Protein AF-A0A8H4AAD8-F1 (afdb_monomer)

pLDDT: mean 70.35, std 20.75, range [42.41, 97.94]

Mean predicted aligned error: 19.7 Å

Sequence (185 aa):
MIIFFISVTFVTSGARIQISWDVKDQAPSLFGSLRIQNKNAGGSITINDKLDLTLRKLQWKVSVSPGTYMFAINDGTGEKFSDEFQVVQGIPVGCDNVGGANVGKGRSVNQVNNDKGMINENSKSVGQKSSHTSSQDIPKSQVPMSLASMNSATPTHKFDAVMMNSKAGLLLSLGAIVTFLMQFF

Nearest PDB structures (foldseek):
  6sws-assembly2_C-3  TM=6.901E-01  e=5.346E-03  Homo sapiens
  2ee2-assembly1_A  TM=6.069E-01  e=6.338E-03  Homo sapiens
  2ha1-assembly1_A  TM=4.324E-01  e=9.976E-03  Homo sapiens
  7y8s-assembly1_B  TM=5.511E-01  e=3.282E-02  Chelicerata
  5e53-assembly1_A  TM=5.066E-01  e=6.482E-02  Gallus gallus

Structure (mmCIF, N/CA/C/O backbone):
data_AF-A0A8H4AAD8-F1
#
_entry.id   AF-A0A8H4AAD8-F1
#
loop_
_atom_site.group_PDB
_atom_site.id
_atom_site.type_symbol
_atom_site.label_atom_id
_atom_site.label_alt_id
_atom_site.label_comp_id
_atom_site.label_asym_id
_atom_site.label_entity_id
_atom_site.label_seq_id
_atom_site.pdbx_PDB_ins_code
_atom_site.Cartn_x
_atom_site.Cartn_y
_atom_site.Cartn_z
_atom_site.occupancy
_atom_site.B_iso_or_equiv
_atom_site.auth_seq_id
_atom_site.auth_comp_id
_atom_site.auth_asym_id
_atom_site.auth_atom_id
_atom_site.pdbx_PDB_model_num
ATOM 1 N N . MET A 1 1 ? 1.054 2.556 -16.982 1.00 74.56 1 MET A N 1
ATOM 2 C CA . MET A 1 1 ? 0.555 3.263 -15.774 1.00 74.56 1 MET A CA 1
ATOM 3 C C . MET A 1 1 ? 0.020 2.274 -14.733 1.00 74.56 1 MET A C 1
ATOM 5 O O . MET A 1 1 ? -0.846 1.475 -15.070 1.00 74.56 1 MET A O 1
ATOM 9 N N . ILE A 1 2 ? 0.492 2.321 -13.480 1.00 75.00 2 ILE A N 1
ATOM 10 C CA . ILE A 1 2 ? -0.060 1.496 -12.382 1.00 75.00 2 ILE A CA 1
ATOM 11 C C . ILE A 1 2 ? -1.292 2.180 -11.782 1.00 75.00 2 ILE A C 1
ATOM 13 O O . ILE A 1 2 ? -1.245 3.372 -11.485 1.00 75.00 2 ILE A O 1
ATOM 17 N N . ILE A 1 3 ? -2.374 1.422 -11.601 1.00 77.62 3 ILE A N 1
ATOM 18 C CA . ILE A 1 3 ? -3.616 1.860 -10.956 1.00 77.62 3 ILE A CA 1
ATOM 19 C C . ILE A 1 3 ? -3.848 0.997 -9.717 1.00 77.62 3 ILE A C 1
ATOM 21 O O . ILE A 1 3 ? -3.792 -0.230 -9.788 1.00 77.62 3 ILE A O 1
ATOM 25 N N . PHE A 1 4 ? -4.131 1.629 -8.581 1.00 75.50 4 PHE A N 1
ATOM 26 C CA . PHE A 1 4 ? -4.474 0.923 -7.349 1.00 75.50 4 PHE A CA 1
ATOM 27 C C . PHE A 1 4 ? -5.953 0.582 -7.294 1.00 75.50 4 PHE A C 1
ATOM 29 O O . PHE A 1 4 ? -6.797 1.382 -7.688 1.00 75.50 4 PHE A O 1
ATOM 36 N N . PHE A 1 5 ? -6.257 -0.572 -6.706 1.00 73.25 5 PHE A N 1
ATOM 37 C CA . PHE A 1 5 ? -7.612 -0.931 -6.320 1.00 73.25 5 PHE A CA 1
ATOM 38 C C . PHE A 1 5 ? -7.609 -1.270 -4.839 1.00 73.25 5 PHE A C 1
ATOM 40 O O . PHE A 1 5 ? -7.163 -2.340 -4.420 1.00 73.25 5 PHE A O 1
ATOM 47 N N . ILE A 1 6 ? -8.097 -0.326 -4.042 1.00 68.75 6 ILE A N 1
ATOM 48 C CA . ILE A 1 6 ? -8.328 -0.524 -2.618 1.00 68.75 6 ILE A CA 1
ATOM 49 C C . ILE A 1 6 ? -9.797 -0.238 -2.387 1.00 68.75 6 ILE A C 1
ATOM 51 O O . ILE A 1 6 ? -10.223 0.907 -2.316 1.00 68.75 6 ILE A O 1
ATOM 55 N N . SER A 1 7 ? -10.585 -1.300 -2.276 1.00 67.44 7 SER A N 1
ATOM 56 C CA . SER A 1 7 ? -12.031 -1.189 -2.076 1.00 67.44 7 SER A CA 1
ATOM 57 C C . SER A 1 7 ? -12.414 -0.836 -0.632 1.00 67.44 7 SER A C 1
ATOM 59 O O . SER A 1 7 ? -13.587 -0.910 -0.279 1.00 67.44 7 SER A O 1
ATOM 61 N N . VAL A 1 8 ? -11.440 -0.519 0.230 1.00 74.31 8 VAL A N 1
ATOM 62 C CA . VAL A 1 8 ? -11.640 -0.325 1.670 1.00 74.31 8 VAL A CA 1
ATOM 63 C C . VAL A 1 8 ? -11.206 1.067 2.112 1.00 74.31 8 VAL A C 1
ATOM 65 O O . VAL A 1 8 ? -10.036 1.426 2.051 1.00 74.31 8 VAL A O 1
ATOM 68 N N . THR A 1 9 ? -12.164 1.844 2.614 1.00 86.94 9 THR A N 1
ATOM 69 C CA . THR A 1 9 ? -11.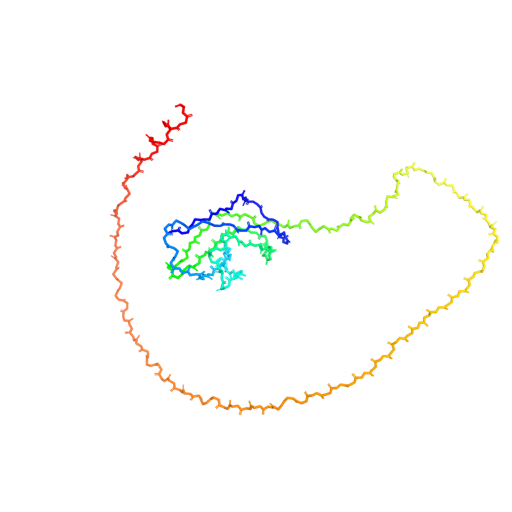919 3.180 3.183 1.00 86.94 9 THR A CA 1
ATOM 70 C C . THR A 1 9 ? -11.387 3.107 4.617 1.00 86.94 9 THR A C 1
ATOM 72 O O . THR A 1 9 ? -10.699 4.019 5.072 1.00 86.94 9 THR A O 1
ATOM 75 N N . PHE A 1 10 ? -11.677 2.013 5.330 1.00 91.00 10 PHE A N 1
ATOM 76 C CA . PHE A 1 10 ? -11.265 1.791 6.714 1.00 91.00 10 PHE A CA 1
ATOM 77 C C . PHE A 1 10 ? -10.571 0.443 6.855 1.00 91.00 10 PHE A C 1
ATOM 79 O O . PHE A 1 10 ? -11.071 -0.586 6.400 1.00 91.00 10 PHE A O 1
ATOM 86 N N . VAL A 1 11 ? -9.424 0.456 7.520 1.00 93.19 11 VAL A N 1
ATOM 87 C CA . VAL A 1 11 ? -8.585 -0.710 7.758 1.00 93.19 11 VAL A CA 1
ATOM 88 C C . VAL A 1 11 ? -8.236 -0.766 9.235 1.00 93.19 11 VAL A C 1
ATOM 90 O O . VAL A 1 11 ? -7.809 0.214 9.834 1.00 93.19 11 VAL A O 1
ATOM 93 N N . THR A 1 12 ? -8.391 -1.925 9.852 1.00 95.31 12 THR A N 1
ATOM 94 C CA . THR A 1 12 ? -8.075 -2.099 11.267 1.00 95.31 12 THR A CA 1
ATOM 95 C C . THR A 1 12 ? -6.594 -2.431 11.466 1.00 95.31 12 THR A C 1
ATOM 97 O O . THR A 1 12 ? -6.057 -3.309 10.789 1.00 95.31 12 THR A O 1
ATOM 100 N N . SER A 1 13 ? -5.917 -1.771 12.411 1.00 94.81 13 SER A N 1
ATOM 101 C CA . SER A 1 13 ? -4.538 -2.128 12.774 1.00 94.81 13 SER A CA 1
ATOM 102 C C . SER A 1 13 ? -4.468 -3.581 13.264 1.00 94.81 13 SER A C 1
ATOM 104 O O . SER A 1 13 ? -5.321 -4.037 14.025 1.00 94.81 13 SER A O 1
ATOM 106 N N . GLY A 1 14 ? -3.476 -4.333 12.786 1.00 92.56 14 GLY A N 1
ATOM 107 C CA . GLY A 1 14 ? -3.324 -5.768 13.026 1.00 92.56 14 GLY A CA 1
ATOM 108 C C . GLY A 1 14 ? -4.098 -6.683 12.068 1.00 92.56 14 GLY A C 1
ATOM 109 O O . GLY A 1 14 ? -3.786 -7.878 12.024 1.00 92.56 14 GLY A O 1
ATOM 110 N N . ALA A 1 15 ? -5.047 -6.161 11.279 1.00 92.81 15 ALA A N 1
ATOM 111 C CA . ALA A 1 15 ? -5.786 -6.952 10.296 1.00 92.81 15 ALA A CA 1
ATOM 112 C C . ALA A 1 15 ? -4.885 -7.425 9.144 1.00 92.81 15 ALA A C 1
ATOM 114 O O . ALA A 1 15 ? -3.873 -6.798 8.820 1.00 92.81 15 ALA A O 1
ATOM 115 N N . ARG A 1 16 ? -5.264 -8.535 8.502 1.00 94.44 16 ARG A N 1
ATOM 116 C CA . ARG A 1 16 ? -4.686 -8.952 7.219 1.00 94.44 16 ARG A CA 1
ATOM 117 C C . ARG A 1 16 ? -5.546 -8.395 6.096 1.00 94.44 16 ARG A C 1
ATOM 119 O O . ARG A 1 16 ? -6.740 -8.679 6.055 1.00 94.44 16 ARG A O 1
ATOM 126 N N . ILE A 1 17 ? -4.938 -7.621 5.207 1.00 93.69 17 ILE A N 1
ATOM 127 C CA . ILE A 1 17 ? -5.604 -7.065 4.032 1.00 93.69 17 ILE A CA 1
ATOM 128 C C . ILE A 1 17 ? -4.935 -7.555 2.753 1.00 93.69 17 ILE A C 1
ATOM 130 O O . ILE A 1 17 ? -3.733 -7.833 2.729 1.00 93.69 17 ILE A O 1
ATOM 134 N N . GLN A 1 18 ? -5.718 -7.606 1.679 1.00 94.69 18 GLN A N 1
ATOM 135 C CA . GLN A 1 18 ? -5.197 -7.785 0.333 1.00 94.69 18 GLN A CA 1
ATOM 136 C C . GLN A 1 18 ? -5.060 -6.423 -0.341 1.00 94.69 18 GLN A C 1
ATOM 138 O O . GLN A 1 18 ? -6.049 -5.724 -0.546 1.00 94.69 18 GLN A O 1
ATOM 143 N N . ILE A 1 19 ? -3.841 -6.078 -0.728 1.00 94.50 19 ILE A N 1
ATOM 144 C CA . ILE A 1 19 ? -3.545 -4.917 -1.564 1.00 94.50 19 ILE A CA 1
ATOM 145 C C . ILE A 1 19 ? -3.533 -5.417 -3.003 1.00 94.50 19 ILE A C 1
ATOM 147 O O . ILE A 1 19 ? -2.851 -6.402 -3.278 1.00 94.50 19 ILE A O 1
ATOM 151 N N . SER A 1 20 ? -4.288 -4.784 -3.900 1.00 94.19 20 SER A N 1
ATOM 152 C CA . SER A 1 20 ? -4.355 -5.175 -5.314 1.00 94.19 20 SER A CA 1
ATOM 153 C C . SER A 1 20 ? -4.074 -3.976 -6.217 1.00 94.19 20 SER A C 1
ATOM 155 O O . SER A 1 20 ? -4.387 -2.834 -5.874 1.00 94.19 20 SER A O 1
ATOM 157 N N . TRP A 1 21 ? -3.470 -4.233 -7.371 1.00 93.12 21 TRP A N 1
ATOM 158 C CA . TRP A 1 21 ? -3.159 -3.214 -8.371 1.00 93.12 21 TRP A CA 1
ATOM 159 C C . TRP A 1 21 ? -3.321 -3.776 -9.779 1.00 93.12 21 TRP A C 1
ATOM 161 O O . TRP A 1 21 ? -3.270 -4.986 -10.004 1.00 93.12 21 TRP A O 1
ATOM 171 N N . ASP A 1 22 ? -3.492 -2.874 -10.732 1.00 90.38 22 ASP A N 1
ATOM 172 C CA . ASP A 1 22 ? -3.456 -3.169 -12.155 1.00 90.38 22 ASP A CA 1
ATOM 173 C C . ASP A 1 22 ? -2.335 -2.371 -12.815 1.00 90.38 22 ASP A C 1
ATOM 175 O O . ASP A 1 22 ? -1.922 -1.309 -12.343 1.00 90.38 22 ASP A O 1
ATOM 179 N N . VAL A 1 23 ? -1.846 -2.89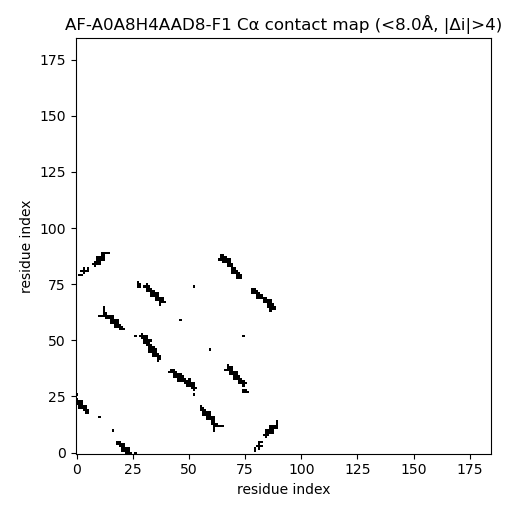6 -13.928 1.00 84.69 23 VAL A N 1
ATOM 180 C CA . VAL A 1 23 ? -0.842 -2.262 -14.767 1.00 84.69 23 VAL A CA 1
ATOM 181 C C . VAL A 1 23 ? -1.488 -2.071 -16.129 1.00 84.69 23 VAL A C 1
ATOM 183 O O . VAL A 1 23 ? -1.682 -3.037 -16.868 1.00 84.69 23 VAL A O 1
ATOM 186 N N . LYS A 1 24 ? -1.852 -0.825 -16.445 1.00 80.00 24 LYS A N 1
ATOM 187 C CA . LYS A 1 24 ? -2.145 -0.430 -17.824 1.00 80.00 24 LYS A CA 1
ATOM 188 C C . LYS A 1 24 ? -0.813 -0.265 -18.556 1.00 80.00 24 LYS A C 1
ATOM 190 O O . LYS A 1 24 ? 0.131 0.258 -17.965 1.00 80.00 24 LYS A O 1
ATOM 195 N N . ASP A 1 25 ? -0.752 -0.675 -19.818 1.00 78.12 25 ASP A N 1
ATOM 196 C CA . ASP A 1 25 ? 0.454 -0.676 -20.665 1.00 78.12 25 ASP A CA 1
ATOM 197 C C . ASP A 1 25 ? 1.518 -1.720 -20.267 1.00 78.12 25 ASP A C 1
ATOM 199 O O . ASP A 1 25 ? 1.329 -2.539 -19.366 1.00 78.12 25 ASP A O 1
ATOM 203 N N . GLN A 1 26 ? 2.645 -1.721 -20.984 1.00 64.81 26 GLN A N 1
ATOM 204 C CA . GLN A 1 26 ? 3.776 -2.605 -20.712 1.00 64.81 26 GLN A CA 1
ATOM 205 C C . GLN A 1 26 ? 4.380 -2.268 -19.336 1.00 64.81 26 GLN A C 1
ATOM 207 O O . GLN A 1 26 ? 4.712 -1.113 -19.067 1.00 64.81 26 GLN A O 1
ATOM 212 N N . ALA A 1 27 ? 4.495 -3.266 -18.452 1.00 59.41 27 ALA A N 1
ATOM 213 C CA . ALA A 1 27 ? 5.010 -3.074 -17.097 1.00 59.41 27 ALA A CA 1
ATOM 214 C C . ALA A 1 27 ? 6.487 -2.630 -17.149 1.00 59.41 27 ALA A C 1
ATOM 216 O O . ALA A 1 27 ? 7.308 -3.372 -17.692 1.00 59.41 27 ALA A O 1
ATOM 217 N N . PRO A 1 28 ? 6.849 -1.448 -16.615 1.00 60.41 28 PRO A N 1
ATOM 218 C CA . PRO A 1 28 ? 8.187 -0.884 -16.806 1.00 60.41 28 PRO A CA 1
ATOM 219 C C . PRO A 1 28 ? 9.297 -1.600 -16.009 1.00 60.41 28 PRO A C 1
ATOM 221 O O . PRO A 1 28 ? 10.476 -1.358 -16.255 1.00 60.41 28 PRO A O 1
ATOM 224 N N . SER A 1 29 ? 8.959 -2.546 -15.129 1.00 72.50 29 SER A N 1
ATOM 225 C CA . SER A 1 29 ? 9.904 -3.467 -14.490 1.00 72.50 29 SER A CA 1
ATOM 226 C C . SER A 1 29 ? 9.190 -4.740 -14.005 1.00 72.50 29 SER A C 1
ATOM 228 O O . SER A 1 29 ? 7.990 -4.727 -13.730 1.00 72.50 29 SER A O 1
ATOM 230 N N . LEU A 1 30 ? 9.923 -5.855 -13.877 1.00 85.69 30 LEU A N 1
ATOM 231 C CA . LEU A 1 30 ? 9.408 -7.073 -13.220 1.00 85.69 30 LEU A CA 1
ATOM 232 C C . LEU A 1 30 ? 9.223 -6.860 -11.708 1.00 85.69 30 LEU A C 1
ATOM 234 O O . LEU A 1 30 ? 8.293 -7.394 -11.105 1.00 85.69 30 LEU A O 1
ATOM 238 N N . PHE A 1 31 ? 10.100 -6.049 -11.110 1.00 92.44 31 PHE A N 1
ATOM 239 C CA . PHE A 1 31 ? 10.136 -5.784 -9.677 1.00 92.44 31 PHE A CA 1
ATOM 240 C C . PHE A 1 31 ? 10.036 -4.290 -9.379 1.00 92.44 31 PHE A C 1
ATOM 242 O O . PHE A 1 31 ? 10.669 -3.468 -10.042 1.00 92.44 31 PHE A O 1
ATOM 249 N N . GLY A 1 32 ? 9.283 -3.955 -8.340 1.00 93.94 32 GLY A N 1
ATOM 250 C CA . GLY A 1 32 ? 9.180 -2.613 -7.782 1.00 93.94 32 GLY A CA 1
ATOM 251 C C . GLY A 1 32 ? 9.306 -2.622 -6.263 1.00 93.94 32 GLY A C 1
ATOM 252 O O . GLY A 1 32 ? 9.754 -3.594 -5.661 1.00 93.94 32 GLY A O 1
ATOM 253 N N . SER A 1 33 ? 8.862 -1.544 -5.627 1.00 96.19 33 SER A N 1
ATOM 254 C CA . SER A 1 33 ? 8.703 -1.479 -4.172 1.00 96.19 33 SER A CA 1
ATOM 255 C C . SER A 1 33 ? 7.313 -0.982 -3.804 1.00 96.19 33 SER A C 1
ATOM 257 O O . SER A 1 33 ? 6.726 -0.191 -4.536 1.00 96.19 33 SER A O 1
ATOM 259 N N . LEU A 1 34 ? 6.800 -1.452 -2.671 1.00 96.62 34 LEU A N 1
ATOM 260 C CA . LEU A 1 34 ? 5.551 -1.025 -2.058 1.00 96.62 34 LEU A CA 1
ATOM 261 C C . LEU A 1 34 ? 5.835 -0.410 -0.695 1.00 96.62 34 LEU A C 1
ATOM 263 O O . LEU A 1 34 ? 6.478 -1.019 0.168 1.00 96.62 34 LEU A O 1
ATOM 267 N N . ARG A 1 35 ? 5.295 0.784 -0.491 1.00 97.44 35 ARG A N 1
ATOM 268 C CA . ARG A 1 35 ? 5.382 1.541 0.754 1.00 97.44 35 ARG A CA 1
ATOM 269 C C . ARG A 1 35 ? 3.997 1.996 1.183 1.00 97.44 35 ARG A C 1
ATOM 271 O O . ARG A 1 35 ? 3.077 2.086 0.373 1.00 97.44 35 ARG A O 1
ATOM 278 N N . ILE A 1 36 ? 3.873 2.304 2.463 1.00 97.38 36 ILE A N 1
ATOM 279 C CA . ILE A 1 36 ? 2.734 3.016 3.034 1.00 97.38 36 ILE A CA 1
ATOM 280 C C . ILE A 1 36 ? 3.231 4.352 3.580 1.00 97.38 36 ILE A C 1
ATOM 282 O O . ILE A 1 36 ? 4.265 4.401 4.246 1.00 97.38 36 ILE A O 1
ATOM 286 N N . GLN A 1 37 ? 2.514 5.432 3.286 1.00 97.31 37 GLN A N 1
ATOM 287 C CA . GLN A 1 37 ? 2.873 6.785 3.695 1.00 97.31 37 GLN A CA 1
ATOM 288 C C . GLN A 1 37 ? 1.786 7.371 4.586 1.00 97.31 37 GLN A C 1
ATOM 290 O O . GLN A 1 37 ? 0.607 7.334 4.239 1.00 97.31 37 GLN A O 1
ATOM 295 N N . ASN A 1 38 ? 2.183 7.910 5.738 1.00 96.62 38 ASN A N 1
ATOM 296 C CA . ASN A 1 38 ? 1.289 8.656 6.612 1.00 96.62 38 ASN A CA 1
ATOM 297 C C . ASN A 1 38 ? 1.108 10.071 6.051 1.00 96.62 38 ASN A C 1
ATOM 299 O O . ASN A 1 38 ? 2.080 10.823 5.951 1.00 96.62 38 ASN A O 1
ATOM 303 N N . LYS A 1 39 ? -0.131 10.447 5.726 1.00 93.62 39 LYS A N 1
ATOM 304 C CA . LYS A 1 39 ? -0.434 11.742 5.101 1.00 93.62 39 LYS A CA 1
ATOM 305 C C . LYS A 1 39 ? -0.104 12.936 6.005 1.00 93.62 39 LYS A C 1
ATOM 307 O O . LYS A 1 39 ? 0.305 13.980 5.510 1.00 93.62 39 LYS A O 1
ATOM 312 N N . ASN A 1 40 ? -0.251 12.781 7.320 1.00 90.69 40 ASN A N 1
ATOM 313 C CA . ASN A 1 40 ? -0.101 13.884 8.272 1.00 90.69 40 ASN A CA 1
ATOM 314 C C . ASN A 1 40 ? 1.326 13.994 8.819 1.00 90.69 40 ASN A C 1
ATOM 316 O O . ASN A 1 40 ? 1.825 15.093 9.032 1.00 90.69 40 ASN A O 1
ATOM 320 N N . ALA A 1 41 ? 1.984 12.858 9.058 1.00 87.31 41 ALA A N 1
ATOM 321 C CA . ALA A 1 41 ? 3.328 12.819 9.631 1.00 87.31 41 ALA A CA 1
ATOM 322 C C . ALA A 1 41 ? 4.443 12.835 8.571 1.00 87.31 41 ALA A C 1
ATOM 324 O O . ALA A 1 41 ? 5.612 12.963 8.923 1.00 87.31 41 ALA A O 1
ATOM 325 N N . GLY A 1 42 ? 4.114 12.619 7.292 1.00 83.94 42 GLY A N 1
ATOM 326 C CA . GLY A 1 42 ? 5.077 12.534 6.187 1.00 83.94 42 GLY A CA 1
ATOM 327 C C . GLY A 1 42 ? 5.972 11.286 6.202 1.00 83.94 42 GLY A C 1
ATOM 328 O O . GLY A 1 42 ? 6.649 11.007 5.214 1.00 83.94 42 GLY A O 1
ATOM 329 N N . GLY A 1 43 ? 5.967 10.511 7.290 1.00 91.81 43 GLY A N 1
ATOM 330 C CA . GLY A 1 43 ? 6.719 9.265 7.412 1.00 91.81 43 GLY A CA 1
ATOM 331 C C . GLY A 1 43 ? 6.221 8.185 6.450 1.00 91.81 43 GLY A C 1
ATOM 332 O O . GLY A 1 43 ? 5.017 8.047 6.220 1.00 91.81 43 GLY A O 1
ATOM 333 N N . SER A 1 44 ? 7.151 7.390 5.919 1.00 95.50 44 SER A N 1
ATOM 334 C CA . SER A 1 44 ? 6.849 6.220 5.093 1.00 95.50 44 SER A CA 1
ATOM 335 C C . SER A 1 44 ? 7.469 4.956 5.677 1.00 95.50 44 SER A C 1
ATOM 337 O O . SER A 1 44 ? 8.513 4.994 6.328 1.00 95.50 44 SER A O 1
ATOM 339 N N . ILE A 1 45 ? 6.799 3.828 5.462 1.00 97.19 45 ILE A N 1
ATOM 340 C CA . ILE A 1 45 ? 7.259 2.501 5.867 1.00 97.19 45 ILE A CA 1
ATOM 341 C C . ILE A 1 45 ? 7.273 1.618 4.624 1.00 97.19 45 ILE A C 1
ATOM 343 O O . ILE A 1 45 ? 6.279 1.529 3.899 1.00 97.19 45 ILE A O 1
ATOM 347 N N . THR A 1 46 ? 8.395 0.947 4.382 1.00 97.94 46 THR A N 1
ATOM 348 C CA . THR A 1 46 ? 8.498 -0.050 3.314 1.00 97.94 46 THR A CA 1
ATOM 349 C C . THR A 1 46 ? 7.789 -1.331 3.732 1.00 97.94 46 THR A C 1
ATOM 351 O O . THR A 1 46 ? 8.107 -1.910 4.767 1.00 97.94 46 THR A O 1
ATOM 354 N N . ILE A 1 47 ? 6.836 -1.777 2.913 1.00 97.56 47 ILE A N 1
ATOM 355 C CA . ILE A 1 47 ? 6.126 -3.050 3.095 1.00 97.56 47 ILE A CA 1
ATOM 356 C C . ILE A 1 47 ? 6.867 -4.170 2.365 1.00 97.56 47 ILE A C 1
ATOM 358 O O . ILE A 1 47 ? 7.022 -5.262 2.904 1.00 97.56 47 ILE A O 1
ATOM 362 N N . ASN A 1 48 ? 7.305 -3.901 1.134 1.00 97.81 48 ASN A N 1
ATOM 363 C CA . ASN A 1 48 ? 8.073 -4.830 0.313 1.00 97.81 48 ASN A CA 1
ATOM 364 C C . ASN A 1 48 ? 8.999 -4.028 -0.612 1.00 97.81 48 ASN A C 1
ATOM 366 O O . ASN A 1 48 ? 8.526 -3.198 -1.382 1.00 97.81 48 ASN A O 1
ATOM 370 N N . ASP A 1 49 ? 10.308 -4.241 -0.530 1.00 97.50 49 ASP A N 1
ATOM 371 C CA . ASP A 1 49 ? 11.319 -3.551 -1.340 1.00 97.50 49 ASP A CA 1
ATOM 372 C C . ASP A 1 49 ? 11.597 -4.233 -2.693 1.00 97.50 49 ASP A C 1
ATOM 374 O O . ASP A 1 49 ? 12.231 -3.629 -3.556 1.00 97.50 49 ASP A O 1
ATOM 378 N N . LYS A 1 50 ? 11.106 -5.464 -2.881 1.00 96.31 50 LYS A N 1
ATOM 379 C CA . LYS A 1 50 ? 11.232 -6.288 -4.093 1.00 96.31 50 LYS A CA 1
ATOM 380 C C . LYS A 1 50 ? 9.877 -6.886 -4.469 1.00 96.31 50 LYS A C 1
ATOM 382 O O . LYS A 1 50 ? 9.704 -8.102 -4.571 1.00 96.31 50 LYS A O 1
ATOM 387 N N . LEU A 1 51 ? 8.887 -6.017 -4.632 1.00 95.56 51 LEU A N 1
ATOM 388 C CA . LEU A 1 51 ? 7.536 -6.400 -5.004 1.00 95.56 51 LEU A CA 1
ATOM 389 C C . LEU A 1 51 ? 7.518 -6.928 -6.443 1.00 95.56 51 LEU A C 1
ATOM 391 O O . LEU A 1 51 ? 7.811 -6.177 -7.368 1.00 95.56 51 LEU A O 1
ATOM 395 N N . ASP A 1 52 ? 7.124 -8.185 -6.637 1.00 93.81 52 ASP A N 1
ATOM 396 C CA . ASP A 1 52 ? 6.823 -8.722 -7.966 1.00 93.81 52 ASP A CA 1
ATOM 397 C C . ASP A 1 52 ? 5.518 -8.101 -8.486 1.00 93.81 52 ASP A C 1
ATOM 399 O O . ASP A 1 52 ? 4.421 -8.375 -7.984 1.00 93.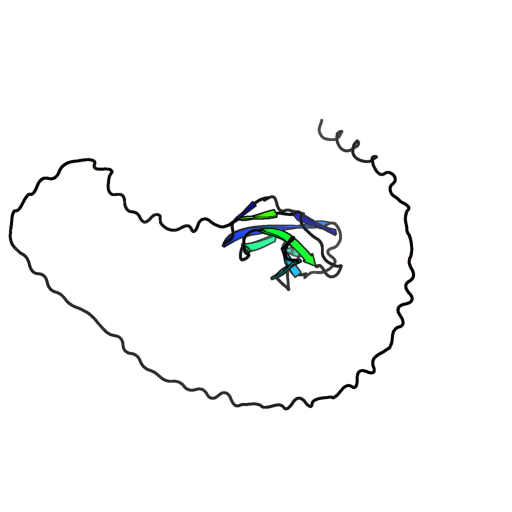81 52 ASP A O 1
ATOM 403 N N . LEU A 1 53 ? 5.642 -7.231 -9.490 1.00 91.38 53 LEU A N 1
ATOM 404 C CA . LEU A 1 53 ? 4.516 -6.472 -10.030 1.00 91.38 53 LEU A CA 1
ATOM 405 C C . LEU A 1 53 ? 3.583 -7.340 -10.884 1.00 91.38 53 LEU A C 1
ATOM 407 O O . LEU A 1 53 ? 2.431 -6.954 -11.100 1.00 91.38 53 LEU A O 1
ATOM 411 N N . THR A 1 54 ? 4.036 -8.525 -11.312 1.00 90.50 54 THR A N 1
ATOM 412 C CA . THR A 1 54 ? 3.243 -9.467 -12.115 1.00 90.50 54 THR A CA 1
ATOM 413 C C . THR A 1 54 ? 2.163 -10.172 -11.293 1.00 90.50 54 THR A C 1
ATOM 415 O O . THR A 1 54 ? 1.121 -10.536 -11.838 1.00 90.50 54 THR A O 1
ATOM 418 N N . LEU A 1 55 ? 2.353 -10.286 -9.971 1.00 92.81 55 LEU A N 1
ATOM 419 C CA . LEU A 1 55 ? 1.398 -10.938 -9.068 1.00 92.81 55 LEU A CA 1
ATOM 420 C C . LEU A 1 55 ? 0.099 -10.145 -8.886 1.00 92.81 55 LE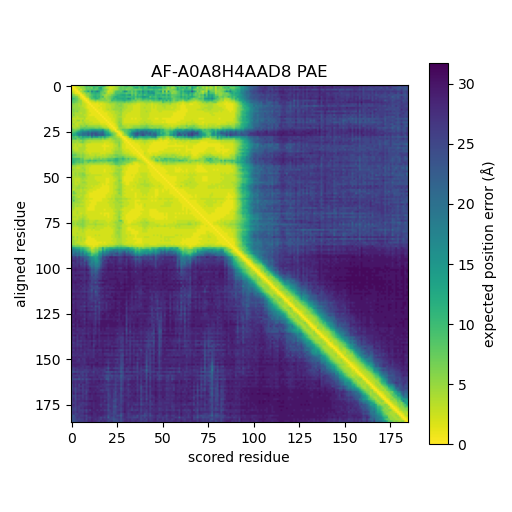U A C 1
ATOM 422 O O . LEU A 1 55 ? -0.922 -10.740 -8.537 1.00 92.81 55 LEU A O 1
ATOM 426 N N . ARG A 1 56 ? 0.129 -8.819 -9.098 1.00 91.94 56 ARG A N 1
ATOM 427 C CA . ARG A 1 56 ? -1.027 -7.894 -9.011 1.00 91.94 56 ARG A CA 1
ATOM 428 C C . ARG A 1 56 ? -1.749 -7.847 -7.658 1.00 91.94 56 ARG A C 1
ATOM 430 O O . ARG A 1 56 ? -2.758 -7.156 -7.514 1.00 91.94 56 ARG A O 1
ATOM 437 N N . LYS A 1 57 ? -1.247 -8.569 -6.655 1.00 94.19 57 LYS A N 1
ATOM 438 C CA . LYS A 1 57 ? -1.777 -8.594 -5.293 1.00 94.19 57 LYS A CA 1
ATOM 439 C C . LYS A 1 57 ? -0.705 -8.942 -4.267 1.00 94.19 57 LYS A C 1
ATOM 441 O O . LYS A 1 57 ? 0.206 -9.718 -4.547 1.00 94.19 57 LYS A O 1
ATOM 446 N N . LEU A 1 58 ? -0.863 -8.427 -3.052 1.00 95.62 58 LEU A N 1
ATOM 447 C CA . LEU A 1 58 ? -0.035 -8.741 -1.889 1.00 95.62 58 LEU A CA 1
ATOM 448 C C . LEU A 1 58 ? -0.915 -8.859 -0.641 1.00 95.62 58 LEU A C 1
ATOM 450 O O . LEU A 1 58 ? -1.749 -7.996 -0.377 1.00 95.62 58 LEU A O 1
ATOM 454 N N . GLN A 1 59 ? -0.706 -9.910 0.150 1.00 96.56 59 GLN A N 1
ATOM 455 C CA . GLN A 1 59 ? -1.287 -10.024 1.488 1.00 96.56 59 GLN A CA 1
ATOM 456 C C . GLN A 1 59 ? -0.372 -9.328 2.495 1.00 96.56 59 GLN A C 1
ATOM 458 O O . GLN A 1 59 ? 0.800 -9.682 2.617 1.00 96.56 59 GLN A O 1
ATOM 463 N N . TRP A 1 60 ? -0.906 -8.363 3.239 1.00 95.75 60 TRP A N 1
ATOM 464 C CA . TRP A 1 60 ? -0.150 -7.592 4.223 1.00 95.75 60 TRP A CA 1
ATOM 465 C C . TRP A 1 60 ? -0.867 -7.572 5.573 1.00 95.75 60 TRP A C 1
ATOM 467 O O . TRP A 1 60 ? -2.085 -7.412 5.641 1.00 95.75 60 TRP A O 1
ATOM 477 N N . LYS A 1 61 ? -0.109 -7.743 6.664 1.00 95.81 61 LYS A N 1
ATOM 478 C CA . LYS A 1 61 ? -0.606 -7.526 8.026 1.00 95.81 61 LYS A CA 1
ATOM 479 C C . LYS A 1 61 ? -0.349 -6.072 8.401 1.00 95.81 61 LYS A C 1
ATOM 481 O O . LYS A 1 61 ? 0.803 -5.662 8.494 1.00 95.81 61 LYS A O 1
ATOM 486 N N . VAL A 1 62 ? -1.416 -5.329 8.655 1.00 95.75 62 VAL A N 1
ATOM 487 C CA . VAL A 1 62 ? -1.361 -3.899 8.958 1.00 95.75 62 VAL A CA 1
ATOM 488 C C . VAL A 1 62 ? -0.599 -3.691 10.264 1.00 95.75 62 VAL A C 1
ATOM 490 O O . VAL A 1 62 ? -1.053 -4.113 11.326 1.00 95.75 62 VAL A O 1
ATOM 493 N N . SER A 1 63 ? 0.569 -3.057 10.189 1.00 95.31 63 SER A N 1
ATOM 494 C CA . SER A 1 63 ? 1.485 -2.858 11.323 1.00 95.31 63 SER A CA 1
ATOM 495 C C . SER A 1 63 ? 1.863 -1.385 11.499 1.00 95.31 63 SER A C 1
ATOM 497 O O . SER A 1 63 ? 3.026 -1.053 11.713 1.00 95.31 63 SER A O 1
ATOM 499 N N . VAL A 1 6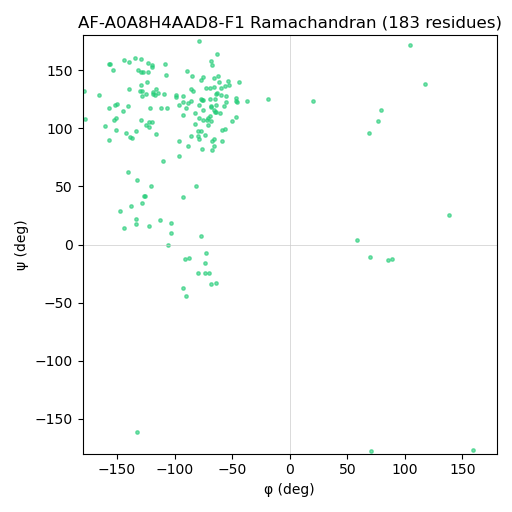4 ? 0.879 -0.499 11.351 1.00 95.25 64 VAL A N 1
ATOM 500 C CA . VAL A 1 64 ? 1.025 0.951 11.535 1.00 95.25 64 VAL A CA 1
ATOM 501 C C . VAL A 1 64 ? 0.029 1.447 12.581 1.00 95.25 64 VAL A C 1
ATOM 503 O O . VAL A 1 64 ? -0.991 0.796 12.843 1.00 95.25 64 VAL A O 1
ATOM 506 N N . SER A 1 65 ? 0.336 2.583 13.205 1.00 95.19 65 SER A N 1
ATOM 507 C CA . SER A 1 65 ? -0.566 3.238 14.153 1.00 95.19 65 SER A CA 1
ATOM 508 C C . SER A 1 65 ? -1.802 3.805 13.442 1.00 95.19 65 SER A C 1
ATOM 510 O O . SER A 1 65 ? -1.748 4.061 12.233 1.00 95.19 65 SER A O 1
ATOM 512 N N . PRO A 1 66 ? -2.911 4.032 14.170 1.00 95.69 66 PRO A N 1
ATOM 513 C CA . PRO A 1 66 ? -4.086 4.686 13.609 1.00 95.69 66 PRO A CA 1
ATOM 514 C C . PRO A 1 66 ? -3.760 6.040 12.962 1.00 95.69 66 PRO A C 1
ATOM 516 O O . PRO A 1 66 ? -2.945 6.804 13.480 1.00 95.69 66 PRO A O 1
ATOM 519 N N . GLY A 1 67 ? -4.390 6.335 11.825 1.00 96.19 67 GLY A N 1
ATOM 520 C CA . GLY A 1 67 ? -4.144 7.548 11.045 1.00 96.19 67 GLY A CA 1
ATOM 521 C C . GLY A 1 67 ? -4.588 7.426 9.588 1.00 96.19 67 GLY A C 1
ATOM 522 O O . GLY A 1 67 ? -5.132 6.404 9.181 1.00 96.19 67 GLY A O 1
ATOM 523 N N . THR A 1 68 ? -4.328 8.465 8.798 1.00 96.50 68 THR A N 1
ATOM 524 C CA . THR A 1 68 ? -4.660 8.509 7.367 1.00 96.50 68 THR A CA 1
ATOM 525 C C . THR A 1 68 ? -3.438 8.170 6.526 1.00 96.50 68 THR A C 1
ATOM 527 O O . THR A 1 68 ? -2.371 8.766 6.708 1.00 96.50 68 THR A O 1
ATOM 530 N N . TYR A 1 69 ? -3.596 7.222 5.605 1.00 96.88 69 TYR A N 1
ATOM 531 C CA . TYR A 1 69 ? -2.502 6.672 4.817 1.00 96.88 69 TYR A CA 1
ATOM 532 C C . TYR A 1 69 ? -2.849 6.554 3.336 1.00 96.88 69 TYR A C 1
ATOM 534 O O . TYR A 1 69 ? -4.015 6.512 2.950 1.00 96.88 69 TYR A O 1
ATOM 542 N N . MET A 1 70 ? -1.802 6.457 2.522 1.00 96.00 70 MET A N 1
ATOM 543 C CA . MET A 1 70 ? -1.850 6.075 1.111 1.00 96.00 70 MET A CA 1
ATOM 544 C C . MET A 1 70 ? -0.778 5.010 0.871 1.00 96.00 70 MET A C 1
ATOM 546 O O . MET A 1 70 ? 0.256 5.000 1.549 1.00 96.00 70 MET A O 1
ATOM 550 N N . PHE A 1 71 ? -1.000 4.113 -0.085 1.00 96.12 71 PHE A N 1
ATOM 551 C CA . PHE A 1 71 ? 0.063 3.242 -0.580 1.00 96.12 71 PHE A CA 1
ATOM 552 C C . PHE A 1 71 ? 0.799 3.908 -1.733 1.00 96.12 71 PHE A C 1
ATOM 554 O O . PHE A 1 71 ? 0.207 4.658 -2.506 1.00 96.12 71 PHE A O 1
ATOM 561 N N . ALA A 1 72 ? 2.082 3.588 -1.859 1.00 95.56 72 ALA A N 1
ATOM 562 C CA . ALA A 1 72 ? 2.924 4.012 -2.962 1.00 95.56 72 ALA A CA 1
ATOM 563 C C . ALA A 1 72 ? 3.633 2.799 -3.572 1.00 95.56 72 ALA A C 1
ATOM 565 O O . ALA A 1 72 ? 4.285 2.039 -2.853 1.00 95.56 72 ALA A O 1
ATOM 566 N N . ILE A 1 73 ? 3.520 2.627 -4.890 1.00 94.88 73 ILE A N 1
ATOM 567 C CA . ILE A 1 73 ? 4.297 1.653 -5.664 1.00 94.88 73 ILE A CA 1
ATOM 568 C C . ILE A 1 73 ? 5.295 2.425 -6.513 1.00 94.88 73 ILE A C 1
ATOM 570 O O . ILE A 1 73 ? 4.920 3.352 -7.229 1.00 94.88 73 ILE A O 1
ATOM 574 N N . ASN A 1 74 ? 6.560 2.025 -6.453 1.00 93.62 74 ASN A N 1
ATOM 575 C CA . ASN A 1 74 ? 7.593 2.504 -7.362 1.00 93.62 74 ASN A CA 1
ATOM 576 C C . ASN A 1 74 ? 8.040 1.353 -8.266 1.00 93.62 74 ASN A C 1
ATOM 578 O O . ASN A 1 74 ? 8.567 0.355 -7.778 1.00 93.62 74 ASN A O 1
ATOM 582 N N . ASP A 1 75 ? 7.820 1.513 -9.566 1.00 91.56 75 ASP A N 1
ATOM 583 C CA . ASP A 1 75 ? 8.124 0.563 -10.644 1.00 91.56 75 ASP A CA 1
ATOM 584 C C . ASP A 1 75 ? 9.389 0.946 -11.436 1.00 91.56 75 ASP A C 1
ATOM 586 O O . ASP A 1 75 ? 9.580 0.534 -12.575 1.00 91.56 75 ASP A O 1
ATOM 590 N N . GLY A 1 76 ? 10.236 1.801 -10.858 1.00 90.31 76 GLY A N 1
ATOM 591 C CA . GLY A 1 76 ? 11.412 2.366 -11.519 1.00 90.31 76 GLY A CA 1
ATOM 592 C C . GLY A 1 76 ? 11.134 3.660 -12.287 1.00 90.31 76 GLY A C 1
ATOM 593 O O . GLY A 1 76 ? 12.079 4.372 -12.614 1.00 90.31 76 GLY A O 1
ATOM 594 N N . THR A 1 77 ? 9.866 4.027 -12.510 1.00 89.75 77 THR A N 1
ATOM 595 C CA . THR A 1 77 ? 9.477 5.287 -13.180 1.00 89.75 77 THR A CA 1
ATOM 596 C C . THR A 1 77 ? 8.988 6.364 -12.206 1.00 89.75 77 THR A C 1
ATOM 598 O O . THR A 1 77 ? 8.431 7.383 -12.615 1.00 89.75 77 THR A O 1
ATOM 601 N N . GLY A 1 78 ? 9.154 6.133 -10.902 1.00 90.62 78 GLY A N 1
ATOM 602 C CA . GLY A 1 78 ? 8.683 7.010 -9.831 1.00 90.62 78 GLY A CA 1
ATOM 603 C C . GLY A 1 78 ? 7.434 6.484 -9.124 1.00 90.62 78 GLY A C 1
ATOM 604 O O . GLY A 1 78 ? 6.814 5.506 -9.547 1.00 90.62 78 GLY A O 1
ATOM 605 N N . GLU A 1 79 ? 7.06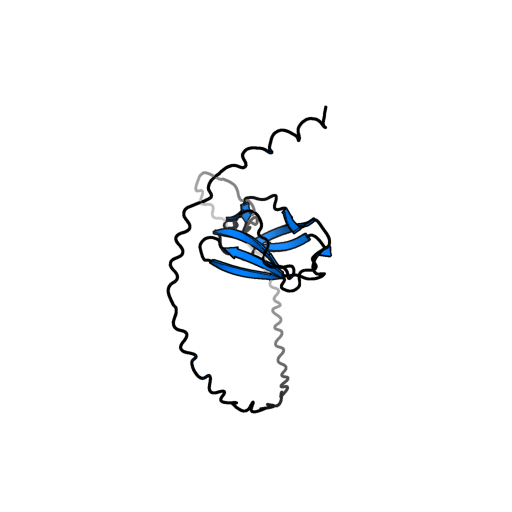5 7.145 -8.030 1.00 93.06 79 GLU A N 1
ATOM 606 C CA . GLU A 1 79 ? 5.984 6.703 -7.146 1.00 93.06 79 GLU A CA 1
ATOM 607 C C . GLU A 1 79 ? 4.602 6.915 -7.779 1.00 93.06 79 GLU A C 1
ATOM 609 O O . GLU A 1 79 ? 4.306 7.956 -8.368 1.00 93.06 79 GLU A O 1
ATOM 614 N N . LYS A 1 80 ? 3.757 5.892 -7.669 1.00 92.31 80 LYS A N 1
ATOM 615 C CA . LYS A 1 80 ? 2.336 5.909 -8.014 1.00 92.31 80 LYS A CA 1
ATOM 616 C C . LYS A 1 80 ? 1.570 5.712 -6.718 1.00 92.31 80 LYS A C 1
ATOM 618 O O . LYS A 1 80 ? 1.892 4.785 -5.975 1.00 92.31 80 LYS A O 1
ATOM 623 N N . PHE A 1 81 ? 0.585 6.561 -6.457 1.00 93.12 81 PHE A N 1
ATOM 624 C CA . PHE A 1 81 ? -0.136 6.582 -5.187 1.00 93.12 81 PHE A CA 1
ATOM 625 C C . PHE A 1 81 ? -1.547 6.016 -5.331 1.00 93.12 81 PHE A C 1
ATOM 627 O O . PHE A 1 81 ? -2.184 6.180 -6.372 1.00 93.12 81 PHE A O 1
ATOM 634 N N . SER A 1 82 ? -2.022 5.343 -4.287 1.00 94.19 82 SER A N 1
ATOM 635 C CA . SER A 1 82 ? -3.426 4.955 -4.155 1.00 94.19 82 SER A CA 1
ATOM 636 C C . SER A 1 82 ? -4.293 6.125 -3.694 1.00 94.19 82 SER A C 1
ATOM 638 O O . SER A 1 82 ? -3.775 7.162 -3.290 1.00 94.19 82 SER A O 1
ATOM 640 N N . ASP A 1 83 ? -5.607 5.911 -3.632 1.00 93.62 83 ASP A N 1
ATOM 641 C CA . ASP A 1 83 ? -6.484 6.751 -2.816 1.00 93.62 83 ASP A CA 1
ATOM 642 C C . ASP A 1 83 ? -6.143 6.633 -1.320 1.00 93.62 83 ASP A C 1
ATOM 644 O O . ASP A 1 83 ? -5.451 5.707 -0.872 1.00 93.62 83 ASP A O 1
ATOM 648 N N . GLU A 1 84 ? -6.642 7.591 -0.544 1.00 95.06 84 GLU A N 1
ATOM 649 C CA . GLU A 1 84 ? -6.491 7.630 0.907 1.00 95.06 84 GLU A CA 1
ATOM 650 C C . GLU A 1 84 ? -7.396 6.621 1.613 1.00 95.06 84 GLU A C 1
ATOM 652 O O . GLU A 1 84 ? -8.552 6.416 1.244 1.00 95.06 84 GLU A O 1
ATOM 657 N N . PHE A 1 85 ? -6.887 6.050 2.702 1.00 95.25 85 PHE A N 1
ATOM 658 C CA . PHE A 1 85 ? -7.655 5.205 3.608 1.00 95.25 85 PHE A CA 1
ATOM 659 C C . PHE A 1 85 ? -7.294 5.497 5.065 1.00 95.25 85 PHE A C 1
ATOM 661 O O . PHE A 1 85 ? -6.221 6.015 5.387 1.00 95.25 85 PHE A O 1
ATOM 668 N N . GLN A 1 86 ? -8.211 5.159 5.966 1.00 96.56 86 GLN A N 1
ATOM 669 C CA . GLN A 1 86 ? -8.028 5.325 7.401 1.00 96.56 86 GLN A CA 1
ATOM 670 C C . GLN A 1 86 ? -7.608 4.006 8.038 1.00 96.56 86 GLN A C 1
ATOM 672 O O . GLN A 1 86 ? -8.301 2.997 7.914 1.00 96.56 86 GLN A O 1
ATOM 677 N N . VAL A 1 87 ? -6.506 4.027 8.782 1.00 96.19 87 VAL A N 1
ATOM 678 C CA . VAL A 1 87 ? -6.173 2.972 9.734 1.00 96.19 87 VAL A CA 1
ATOM 679 C C . VAL A 1 87 ? -6.803 3.322 11.073 1.00 96.19 87 VAL A C 1
ATOM 681 O O . VAL A 1 87 ? -6.521 4.372 11.647 1.00 96.19 87 VAL A O 1
ATOM 684 N N . VAL A 1 88 ? -7.645 2.433 11.586 1.00 96.12 88 VAL A N 1
ATOM 685 C CA . VAL A 1 88 ? -8.297 2.573 12.891 1.00 96.12 88 VAL A CA 1
ATOM 686 C C . VAL A 1 88 ? -7.710 1.585 13.888 1.00 96.12 88 VAL A C 1
ATOM 688 O O . VAL A 1 88 ? -7.169 0.538 13.517 1.00 96.12 88 VAL A O 1
ATOM 691 N N . GLN A 1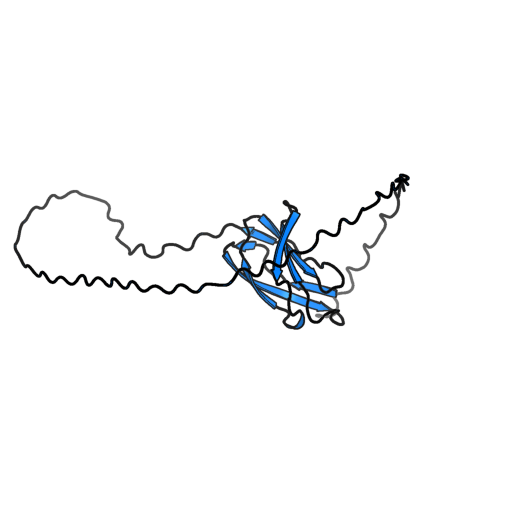 89 ? -7.812 1.914 15.172 1.00 94.69 89 GLN A N 1
ATOM 692 C CA . GLN A 1 89 ? -7.387 1.012 16.234 1.00 94.69 89 GLN A CA 1
ATOM 693 C C . GLN A 1 89 ? -8.186 -0.293 16.148 1.00 94.69 89 GLN A C 1
ATOM 695 O O . GLN A 1 89 ? -9.414 -0.276 16.087 1.00 94.69 89 GLN A O 1
ATOM 700 N N . GLY A 1 90 ? -7.484 -1.426 16.145 1.00 82.12 90 GLY A N 1
ATOM 701 C CA . GLY A 1 90 ? -8.134 -2.717 16.311 1.00 82.12 90 GLY A CA 1
ATOM 702 C C . GLY A 1 90 ? -8.669 -2.878 17.710 1.00 82.12 90 GLY A C 1
ATOM 703 O O . GLY A 1 90 ? -7.967 -2.577 18.677 1.00 82.12 90 GLY A O 1
ATOM 704 N N . ILE A 1 91 ? -9.906 -3.366 17.802 1.00 75.38 91 ILE A N 1
ATOM 705 C CA . ILE A 1 91 ? -10.403 -3.940 19.043 1.00 75.38 91 ILE A CA 1
ATOM 706 C C . ILE A 1 91 ? -9.550 -5.194 19.261 1.00 75.38 91 ILE A C 1
ATOM 708 O O . ILE A 1 91 ? -9.570 -6.082 18.402 1.00 75.38 91 ILE A O 1
ATOM 712 N N . PRO A 1 92 ? -8.739 -5.262 20.329 1.00 63.88 92 PRO A N 1
ATOM 713 C CA . PRO A 1 92 ? -8.015 -6.481 20.634 1.00 63.88 92 PRO A CA 1
ATOM 714 C C . PRO A 1 92 ? -9.041 -7.601 20.787 1.00 63.88 92 PRO A C 1
ATOM 716 O O . PRO A 1 92 ? -9.935 -7.526 21.625 1.00 63.88 92 PRO A O 1
ATOM 719 N N . VAL A 1 93 ? -8.940 -8.624 19.940 1.00 55.88 93 VAL A N 1
ATOM 720 C CA . VAL A 1 93 ? -9.792 -9.809 20.034 1.00 55.88 93 VAL A CA 1
ATOM 721 C C . VAL A 1 93 ? -9.261 -10.650 21.196 1.00 55.88 93 VAL A C 1
ATOM 723 O O . VAL A 1 93 ? -8.427 -11.534 21.033 1.00 55.88 93 VAL A O 1
ATOM 726 N N . GLY A 1 94 ? -9.672 -10.282 22.401 1.00 56.56 94 GLY A N 1
ATOM 727 C CA . GLY A 1 94 ? -9.501 -11.023 23.644 1.00 56.56 94 GLY A CA 1
ATOM 728 C C . GLY A 1 94 ? -10.595 -10.507 24.573 1.00 56.56 94 GLY A C 1
ATOM 729 O O . GLY A 1 94 ? -10.636 -9.313 24.831 1.00 56.56 94 GLY A O 1
ATOM 730 N N . CYS A 1 95 ? -11.559 -11.293 25.041 1.00 45.97 95 CYS A N 1
ATOM 731 C CA . CYS A 1 95 ? -11.471 -12.677 25.476 1.00 45.97 95 CYS A CA 1
ATOM 732 C C . CYS A 1 95 ? -12.868 -13.338 25.469 1.00 45.97 95 CYS A C 1
ATOM 734 O O . CYS A 1 95 ? -13.607 -13.217 26.441 1.00 45.97 95 CYS A O 1
ATOM 736 N N . ASP A 1 96 ? -13.188 -14.146 24.452 1.00 46.44 96 ASP A N 1
ATOM 737 C CA . ASP A 1 96 ? -14.319 -15.096 24.505 1.00 46.44 96 ASP A CA 1
ATOM 738 C C . ASP A 1 96 ? -13.922 -16.386 25.247 1.00 46.44 96 ASP A C 1
ATOM 740 O O . ASP A 1 96 ? -14.102 -17.504 24.778 1.00 46.44 96 ASP A O 1
ATOM 744 N N . ASN A 1 97 ? -13.343 -16.216 26.435 1.00 51.53 97 ASN A N 1
ATOM 745 C CA . ASN A 1 97 ? -13.230 -17.261 27.452 1.00 51.53 97 ASN A CA 1
ATOM 746 C C . ASN A 1 97 ? -13.763 -16.742 28.796 1.00 51.53 97 ASN A C 1
ATOM 748 O O . ASN A 1 97 ? -13.251 -17.085 29.858 1.00 51.53 97 ASN A O 1
ATOM 752 N N . VAL A 1 98 ? -14.814 -15.917 28.774 1.00 51.03 98 VAL A N 1
ATOM 753 C CA . VAL A 1 98 ? -15.714 -15.836 29.928 1.00 51.03 98 VAL A CA 1
ATOM 754 C C . VAL A 1 98 ? -16.771 -16.907 29.712 1.00 51.03 98 VAL A C 1
ATOM 756 O O . VAL A 1 98 ? -17.835 -16.666 29.144 1.00 51.03 98 VAL A O 1
ATOM 759 N N . GLY A 1 99 ? -16.424 -18.126 30.132 1.00 47.78 99 GLY A N 1
ATOM 760 C CA . GLY A 1 99 ? -17.410 -19.162 30.398 1.00 47.78 99 GLY A CA 1
ATOM 761 C C . GLY A 1 99 ? -18.528 -18.552 31.236 1.00 47.78 99 GLY A C 1
ATOM 762 O O . GLY A 1 99 ? -18.278 -17.894 32.247 1.00 47.78 99 GLY A O 1
ATOM 763 N N . GLY A 1 100 ? -19.754 -18.697 30.747 1.00 50.44 100 GLY A N 1
ATOM 764 C CA . GLY A 1 100 ? -20.923 -18.113 31.371 1.00 50.44 100 GLY A CA 1
ATOM 765 C C . GLY A 1 100 ? -21.072 -18.545 32.827 1.00 50.44 100 GLY A C 1
ATOM 766 O O . GLY A 1 100 ? -20.975 -19.723 33.159 1.00 50.44 100 GLY A O 1
ATOM 767 N N . ALA A 1 101 ? -21.399 -17.585 33.683 1.00 45.91 101 ALA A N 1
ATOM 768 C CA . ALA A 1 101 ? -22.118 -17.854 34.915 1.00 45.91 101 ALA A CA 1
ATOM 769 C C . ALA A 1 101 ? -23.107 -16.711 35.162 1.00 45.91 101 ALA A C 1
ATOM 771 O O . ALA A 1 101 ? -22.758 -15.636 35.636 1.00 45.91 101 ALA A O 1
ATOM 772 N N . ASN A 1 102 ? -24.334 -16.985 34.726 1.00 48.88 102 ASN A N 1
ATOM 773 C CA . ASN A 1 102 ? -25.626 -16.469 35.161 1.00 48.88 102 ASN A CA 1
ATOM 774 C C . ASN A 1 102 ? -25.705 -15.148 35.942 1.00 48.88 102 ASN A C 1
ATOM 776 O O . ASN A 1 102 ? -25.290 -15.018 37.092 1.00 48.88 102 ASN A O 1
ATOM 780 N N . VAL A 1 103 ? -26.503 -14.255 35.359 1.00 52.44 103 VAL A N 1
ATOM 781 C CA . VAL A 1 103 ? -27.364 -13.303 36.059 1.00 52.44 103 VAL A CA 1
ATOM 782 C C . VAL A 1 103 ? -28.140 -14.032 37.168 1.00 52.44 103 VAL A C 1
ATOM 784 O O . VAL A 1 103 ? -29.044 -14.816 36.895 1.00 52.44 103 VAL A O 1
ATOM 787 N N . GLY A 1 104 ? -27.793 -13.759 38.425 1.00 43.06 104 GLY A N 1
ATOM 788 C CA . GLY A 1 104 ? -28.480 -14.269 39.610 1.00 43.06 104 GLY A CA 1
ATOM 789 C C . GLY A 1 104 ? -28.639 -13.166 40.648 1.00 43.06 104 GLY A C 1
ATOM 790 O O . GLY A 1 104 ? -27.765 -12.923 41.472 1.00 43.06 104 GLY A O 1
ATOM 791 N N . LYS A 1 105 ? -29.766 -12.461 40.579 1.00 46.88 105 LYS A N 1
ATOM 792 C CA . LYS A 1 105 ? -30.175 -11.415 41.515 1.00 46.88 105 LYS A CA 1
ATOM 793 C C . LYS A 1 105 ? -30.807 -12.085 42.746 1.00 46.88 105 LYS A C 1
ATOM 795 O O . LYS A 1 105 ? -31.902 -12.622 42.635 1.00 46.88 105 LYS A O 1
ATOM 800 N N . GLY A 1 106 ? -30.170 -11.984 43.915 1.00 44.22 106 GLY A N 1
ATOM 801 C CA . GLY A 1 106 ? -30.871 -12.017 45.206 1.00 44.22 106 GLY A CA 1
ATOM 802 C C . GLY A 1 106 ? -30.548 -13.154 46.187 1.00 44.22 106 GLY A C 1
ATOM 803 O O . GLY A 1 106 ? -30.547 -14.327 45.843 1.00 44.22 106 GLY A O 1
ATOM 804 N N . ARG A 1 107 ? -30.443 -12.725 47.454 1.00 44.91 107 ARG A N 1
ATOM 805 C CA . ARG A 1 107 ? -30.551 -13.456 48.732 1.00 44.91 107 ARG A CA 1
ATOM 806 C C . ARG A 1 107 ? -29.376 -14.324 49.208 1.00 44.91 107 ARG A C 1
ATOM 808 O O . ARG A 1 107 ? -29.186 -15.465 48.818 1.00 44.91 107 ARG A O 1
ATOM 815 N N . SER A 1 108 ? -28.713 -13.753 50.217 1.00 48.81 108 SER A N 1
ATOM 816 C CA . SER A 1 108 ? -28.099 -14.426 51.363 1.00 48.81 108 SER A CA 1
ATOM 817 C C . SER A 1 108 ? -28.933 -15.610 51.865 1.00 48.81 108 SER A C 1
ATOM 819 O O . SER A 1 108 ? -30.082 -15.410 52.264 1.00 48.81 108 SER A O 1
ATOM 821 N N . VAL A 1 109 ? -28.325 -16.798 51.906 1.00 50.53 109 VAL A N 1
ATOM 822 C CA . VAL A 1 109 ? -28.593 -17.821 52.923 1.00 50.53 109 VAL A CA 1
ATOM 823 C C . VAL A 1 109 ? -27.263 -18.468 53.298 1.00 50.53 109 VAL A C 1
ATOM 825 O O . VAL A 1 109 ? -26.558 -19.044 52.475 1.00 50.53 109 VAL A O 1
ATOM 828 N N . ASN A 1 110 ? -26.942 -18.324 54.575 1.00 47.69 110 ASN A N 1
ATOM 829 C CA . ASN A 1 110 ? -25.883 -19.004 55.292 1.00 47.69 110 ASN A CA 1
ATOM 830 C C . ASN A 1 110 ? -26.274 -20.488 55.411 1.00 47.69 110 ASN A C 1
ATOM 832 O O . ASN A 1 110 ? -27.295 -20.783 56.032 1.00 47.69 110 ASN A O 1
ATOM 836 N N . GLN A 1 111 ? -25.503 -21.416 54.843 1.00 46.16 111 GLN A N 1
ATOM 837 C CA . GLN A 1 111 ? -25.686 -22.838 55.136 1.00 46.16 111 GLN A CA 1
ATOM 838 C C . GLN A 1 111 ? -24.337 -23.537 55.298 1.00 46.16 111 GLN A C 1
ATOM 840 O O . GLN A 1 111 ? -23.703 -24.004 54.357 1.00 46.16 111 GLN A O 1
ATOM 845 N N . VAL A 1 112 ? -23.928 -23.570 56.563 1.00 50.47 112 VAL A N 1
ATOM 846 C CA . VAL A 1 112 ? -23.042 -24.567 57.155 1.00 50.47 112 VAL A CA 1
ATOM 847 C C . VAL A 1 112 ? -23.640 -25.952 56.903 1.00 50.47 112 VAL A C 1
ATOM 849 O O . VAL A 1 112 ? -24.800 -26.176 57.244 1.00 50.47 112 VAL A O 1
ATOM 852 N N . ASN A 1 113 ? -22.857 -26.878 56.348 1.00 49.78 113 ASN A N 1
ATOM 853 C CA . ASN A 1 113 ? -22.717 -28.207 56.939 1.00 49.78 113 ASN A CA 1
ATOM 854 C C . ASN A 1 113 ? -21.534 -28.983 56.356 1.00 49.78 113 ASN A C 1
ATOM 856 O O . ASN A 1 113 ? -21.374 -29.131 55.148 1.00 49.78 113 ASN A O 1
ATOM 860 N N . ASN A 1 114 ? -20.735 -29.475 57.298 1.00 50.91 114 ASN A N 1
ATOM 861 C CA . ASN A 1 114 ? -19.719 -30.500 57.152 1.00 50.91 114 ASN A CA 1
ATOM 862 C C . ASN A 1 114 ? -20.298 -31.754 56.488 1.00 50.91 114 ASN A C 1
ATOM 864 O O . ASN A 1 114 ? -21.323 -32.243 56.957 1.00 50.91 114 ASN A O 1
ATOM 868 N N . ASP A 1 115 ? -19.574 -32.359 55.545 1.00 51.75 115 ASP A N 1
ATOM 869 C CA . ASP A 1 115 ? -19.274 -33.783 55.691 1.00 51.75 115 ASP A CA 1
ATOM 870 C C . ASP A 1 115 ? -18.016 -34.213 54.923 1.00 51.75 115 ASP A C 1
ATOM 872 O O . ASP A 1 115 ? -17.534 -33.564 53.997 1.00 51.75 115 ASP A O 1
ATOM 876 N N . LYS A 1 116 ? -17.464 -35.299 55.444 1.00 46.72 116 LYS A N 1
ATOM 877 C CA . LYS A 1 116 ? -16.125 -35.864 55.328 1.00 46.72 116 LYS A CA 1
ATOM 878 C C . LYS A 1 116 ? -15.686 -36.297 53.924 1.00 46.72 116 LYS A C 1
ATOM 880 O O . LYS A 1 116 ? -16.409 -36.989 53.225 1.00 46.72 116 LYS A O 1
ATOM 885 N N . GLY A 1 117 ? -14.387 -36.092 53.685 1.00 42.91 117 GLY A N 1
ATOM 886 C CA . GLY A 1 117 ? -13.454 -37.155 53.292 1.00 42.91 117 GLY A CA 1
ATOM 887 C C . GLY A 1 117 ? -13.457 -37.600 51.829 1.00 42.91 117 GLY A C 1
ATOM 888 O O . GLY A 1 117 ? -14.394 -38.234 51.373 1.00 42.91 117 GLY A O 1
ATOM 889 N N . MET A 1 118 ? -12.336 -37.387 51.136 1.00 45.12 118 MET A N 1
ATOM 890 C CA . MET A 1 118 ? -11.401 -38.450 50.724 1.00 45.12 118 MET A CA 1
ATOM 891 C C . MET A 1 118 ? -10.207 -37.818 49.986 1.00 45.12 118 MET A C 1
ATOM 893 O O . MET A 1 118 ? -10.309 -37.320 48.871 1.00 45.12 118 MET A O 1
ATOM 897 N N . ILE A 1 119 ? -9.077 -37.825 50.686 1.00 55.53 119 ILE A N 1
ATOM 898 C CA . ILE A 1 119 ? -7.700 -37.992 50.201 1.00 55.53 119 ILE A CA 1
ATOM 899 C C . ILE A 1 119 ? -7.596 -38.625 48.800 1.00 55.53 119 ILE A C 1
ATOM 901 O O . ILE A 1 119 ? -8.023 -39.760 48.608 1.00 55.53 119 ILE A O 1
ATOM 905 N N . ASN A 1 120 ? -6.907 -37.948 47.875 1.00 50.09 120 ASN A N 1
ATOM 906 C CA . ASN A 1 120 ? -5.952 -38.622 46.995 1.00 50.09 120 ASN A CA 1
ATOM 907 C C . ASN A 1 120 ? -4.833 -37.655 46.577 1.00 50.09 120 ASN A C 1
ATOM 909 O O . ASN A 1 120 ? -4.984 -36.817 45.688 1.00 50.09 120 ASN A O 1
ATOM 913 N N . GLU A 1 121 ? -3.714 -37.782 47.279 1.00 50.94 121 GLU A N 1
ATOM 914 C CA . GLU A 1 121 ? -2.407 -37.291 46.876 1.00 50.94 121 GLU A CA 1
ATOM 915 C C . GLU A 1 121 ? -1.921 -38.134 45.690 1.00 50.94 121 GLU A C 1
ATOM 917 O O . GLU A 1 121 ? -1.786 -39.347 45.820 1.00 50.94 121 GLU A O 1
ATOM 922 N N . ASN A 1 122 ? -1.557 -37.521 44.561 1.00 51.94 122 ASN A N 1
ATOM 923 C CA . ASN A 1 122 ? -0.367 -38.022 43.879 1.00 51.94 122 ASN A CA 1
ATOM 924 C C . ASN A 1 122 ? 0.364 -36.939 43.089 1.00 51.94 122 ASN A C 1
ATOM 926 O O . ASN A 1 122 ? -0.062 -36.453 42.042 1.00 51.94 122 ASN A O 1
ATOM 930 N N . SER A 1 123 ? 1.511 -36.603 43.651 1.00 55.44 123 SER A N 1
ATOM 931 C CA . SER A 1 123 ? 2.578 -35.770 43.139 1.00 55.44 123 SER A CA 1
ATOM 932 C C . SER A 1 123 ? 3.196 -36.350 41.866 1.00 55.44 123 SER A C 1
ATOM 934 O O . SER A 1 123 ? 3.535 -37.531 41.816 1.00 55.44 123 SER A O 1
ATOM 936 N N . LYS A 1 124 ? 3.510 -35.494 40.889 1.00 46.34 124 LYS A N 1
ATOM 937 C CA . LYS A 1 124 ? 4.777 -35.618 40.150 1.00 46.34 124 LYS A CA 1
ATOM 938 C C . LYS A 1 124 ? 5.168 -34.283 39.525 1.00 46.34 124 LYS A C 1
ATOM 940 O O . LYS A 1 124 ? 4.822 -33.973 38.390 1.00 46.34 124 LYS A O 1
ATOM 945 N N . SER A 1 125 ? 5.924 -33.497 40.291 1.00 52.06 125 SER A N 1
ATOM 946 C CA . SER A 1 125 ? 6.840 -32.529 39.704 1.00 52.06 125 SER A CA 1
ATOM 947 C C . SER A 1 125 ? 8.050 -33.311 39.186 1.00 52.06 125 SER A C 1
ATOM 949 O O . SER A 1 125 ? 8.663 -34.101 39.905 1.00 52.06 125 SER A O 1
ATOM 951 N N . VAL A 1 126 ? 8.361 -33.148 37.905 1.00 50.66 126 VAL A N 1
ATOM 952 C CA . VAL A 1 126 ? 9.621 -33.611 37.324 1.00 50.66 126 VAL A CA 1
ATOM 953 C C . VAL A 1 126 ? 10.281 -32.382 36.737 1.00 50.66 126 VAL A C 1
ATOM 955 O O . VAL A 1 126 ? 9.849 -31.840 35.724 1.00 50.66 126 VAL A O 1
ATOM 958 N N . GLY A 1 127 ? 11.313 -31.920 37.436 1.00 47.75 127 GLY A N 1
ATOM 959 C CA . GLY A 1 127 ? 12.253 -30.962 36.895 1.00 47.75 127 GLY A CA 1
ATOM 960 C C . GLY A 1 127 ? 13.037 -31.596 35.754 1.00 47.75 127 GLY A C 1
ATOM 961 O O . GLY A 1 127 ? 13.548 -32.707 35.878 1.00 47.75 127 GLY A O 1
ATOM 962 N N . GLN A 1 128 ? 13.188 -30.854 34.664 1.00 42.41 128 GLN A N 1
ATOM 963 C CA . GLN A 1 128 ? 14.283 -31.069 33.731 1.00 42.41 128 GLN A CA 1
ATOM 964 C C . GLN A 1 128 ? 15.170 -29.834 33.733 1.00 42.41 128 GLN A C 1
ATOM 966 O O . GLN A 1 128 ? 14.946 -28.840 33.052 1.00 42.41 128 GLN A O 1
ATOM 971 N N . LYS A 1 129 ? 16.204 -29.949 34.563 1.00 50.66 129 LYS A N 1
ATOM 972 C CA . LYS A 1 129 ? 17.468 -29.244 34.434 1.00 50.66 129 LYS A CA 1
ATOM 973 C C . LYS A 1 129 ? 18.231 -29.926 33.296 1.00 50.66 129 LYS A C 1
ATOM 975 O O . LYS A 1 129 ? 18.583 -31.093 33.421 1.00 50.66 129 LYS A O 1
ATOM 980 N N . SER A 1 130 ? 18.487 -29.205 32.211 1.00 51.28 130 SER A N 1
ATOM 981 C CA . SER A 1 130 ? 19.506 -29.570 31.227 1.00 51.28 130 SER A CA 1
ATOM 982 C C . SER A 1 130 ? 20.315 -28.324 30.906 1.00 51.28 130 SER A C 1
ATOM 984 O O . SER A 1 130 ? 19.906 -27.440 30.159 1.00 51.28 130 SER A O 1
ATOM 986 N N . SER A 1 131 ? 21.451 -28.242 31.582 1.00 51.38 131 SER A N 1
ATOM 987 C CA . SER A 1 131 ? 22.613 -27.466 31.195 1.00 51.38 131 SER A CA 1
ATOM 988 C C . SER A 1 131 ? 23.339 -28.218 30.084 1.00 51.38 131 SER A C 1
ATOM 990 O O . SER A 1 131 ? 23.750 -29.345 30.336 1.00 51.38 131 SER A O 1
ATOM 992 N N . HIS A 1 132 ? 23.580 -27.595 28.931 1.00 43.84 132 HIS A N 1
ATOM 993 C CA . HIS A 1 132 ? 24.805 -27.851 28.175 1.00 43.84 132 HIS A CA 1
ATOM 994 C C . HIS A 1 132 ? 25.220 -26.639 27.336 1.00 43.84 132 HIS A C 1
ATOM 996 O O . HIS A 1 132 ? 24.500 -26.126 26.486 1.00 43.84 132 HIS A O 1
ATOM 1002 N N . THR A 1 133 ? 26.425 -26.208 27.677 1.00 45.97 133 THR A N 1
ATOM 1003 C CA . THR A 1 133 ? 27.404 -25.387 26.979 1.00 45.97 133 THR A CA 1
ATOM 1004 C C . THR A 1 133 ? 27.598 -25.773 25.512 1.00 45.97 133 THR A C 1
ATOM 1006 O O . THR A 1 133 ? 27.779 -26.946 25.201 1.00 45.97 133 THR A O 1
ATOM 1009 N N . SER A 1 134 ? 27.728 -24.771 24.643 1.00 48.06 134 SER A N 1
ATOM 1010 C CA . SER A 1 134 ? 28.735 -24.812 23.580 1.00 48.06 134 SER A CA 1
ATOM 1011 C C . SER A 1 134 ? 29.136 -23.392 23.189 1.00 48.06 134 SER A C 1
ATOM 1013 O O . SER A 1 134 ? 28.366 -22.650 22.581 1.00 48.06 134 SER A O 1
ATOM 1015 N N . SER A 1 135 ? 30.348 -23.021 23.598 1.00 47.75 135 SER A N 1
ATOM 1016 C CA . SER A 1 135 ? 31.112 -21.931 23.007 1.00 47.75 135 SER A CA 1
ATOM 1017 C C . SER A 1 135 ? 31.423 -22.289 21.559 1.00 47.75 135 SER A C 1
ATOM 1019 O O . SER A 1 135 ? 31.976 -23.355 21.298 1.00 47.75 135 SER A O 1
ATOM 1021 N N . GLN A 1 136 ? 31.156 -21.376 20.632 1.00 49.03 136 GLN A N 1
ATOM 1022 C CA . GLN A 1 136 ? 31.946 -21.304 19.413 1.00 49.03 136 GLN A CA 1
ATOM 1023 C C . GLN A 1 136 ? 32.404 -19.869 19.209 1.00 49.03 136 GLN A C 1
ATOM 1025 O O . GLN A 1 136 ? 31.628 -18.965 18.902 1.00 49.03 136 GLN A O 1
ATOM 1030 N N . ASP A 1 137 ? 33.702 -19.714 19.446 1.00 46.09 137 ASP A N 1
ATOM 1031 C CA . ASP A 1 137 ? 34.542 -18.626 18.996 1.00 46.09 137 ASP A CA 1
ATOM 1032 C C . ASP A 1 137 ? 34.291 -18.336 17.515 1.00 46.09 137 ASP A C 1
ATOM 1034 O O . ASP A 1 137 ? 34.484 -19.198 16.655 1.00 46.09 137 ASP A O 1
ATOM 1038 N N . ILE A 1 138 ? 33.906 -17.099 17.208 1.00 52.88 138 ILE A N 1
ATOM 1039 C CA . ILE A 1 138 ? 34.045 -16.552 15.860 1.00 52.88 138 ILE A CA 1
ATOM 1040 C C . ILE A 1 138 ? 35.203 -15.552 15.920 1.00 52.88 138 ILE A C 1
ATOM 1042 O O . ILE A 1 138 ? 35.123 -14.570 16.666 1.00 52.88 138 ILE A O 1
ATOM 1046 N N . PRO A 1 139 ? 36.296 -15.784 15.175 1.00 55.41 139 PRO A N 1
ATOM 1047 C CA . PRO A 1 139 ? 37.445 -14.898 15.188 1.00 55.41 139 PRO A CA 1
ATOM 1048 C C . PRO A 1 139 ? 37.079 -13.516 14.638 1.00 55.41 139 PRO A C 1
ATOM 1050 O O . PRO A 1 139 ? 36.533 -13.372 13.543 1.00 55.41 139 PRO A O 1
ATOM 1053 N N . LYS A 1 140 ? 37.448 -12.488 15.412 1.00 49.41 140 LYS A N 1
ATOM 1054 C CA . LYS A 1 140 ? 37.611 -11.104 14.958 1.00 49.41 140 LYS A CA 1
ATOM 1055 C C . LYS A 1 140 ? 38.483 -11.091 13.702 1.00 49.41 140 LYS A C 1
ATOM 1057 O O . LYS A 1 140 ? 39.700 -11.209 13.798 1.00 49.41 140 LYS A O 1
ATOM 1062 N N . SER A 1 141 ? 37.870 -10.865 12.546 1.00 51.19 141 SER A N 1
ATOM 1063 C CA . SER A 1 141 ? 38.575 -10.329 11.386 1.00 51.19 141 SER A CA 1
ATOM 1064 C C . SER A 1 141 ? 38.353 -8.821 11.370 1.00 51.19 141 SER A C 1
ATOM 1066 O O . SER A 1 141 ? 37.359 -8.311 10.855 1.00 51.19 141 SER A O 1
ATOM 1068 N N . GLN A 1 142 ? 39.254 -8.108 12.048 1.00 48.62 142 GLN A N 1
ATOM 1069 C CA . GLN A 1 142 ? 39.412 -6.669 11.886 1.00 48.62 142 GLN A CA 1
ATOM 1070 C C . GLN A 1 142 ? 40.045 -6.425 10.516 1.00 48.62 142 GLN A C 1
ATOM 1072 O O . GLN A 1 142 ? 41.252 -6.581 10.353 1.00 48.62 142 GLN A O 1
ATOM 1077 N N . VAL A 1 143 ? 39.237 -6.014 9.543 1.00 59.97 143 VAL A N 1
ATOM 1078 C CA . VAL A 1 143 ? 39.753 -5.297 8.376 1.00 59.97 143 VAL A CA 1
ATOM 1079 C C . VAL A 1 143 ? 39.652 -3.804 8.699 1.00 59.97 143 VAL A C 1
ATOM 1081 O O . VAL A 1 143 ? 38.535 -3.294 8.821 1.00 59.97 143 VAL A O 1
ATOM 1084 N N . PRO A 1 144 ? 40.772 -3.084 8.881 1.00 59.16 144 PRO A N 1
ATOM 1085 C CA . PRO A 1 144 ? 40.743 -1.632 8.924 1.00 59.16 144 PRO A CA 1
ATOM 1086 C C . PRO A 1 144 ? 40.386 -1.128 7.521 1.00 59.16 144 PRO A C 1
ATOM 1088 O O . PRO A 1 144 ? 41.204 -1.188 6.606 1.00 59.16 144 PRO A O 1
ATOM 1091 N N . MET A 1 145 ? 39.157 -0.645 7.325 1.00 57.41 145 MET A N 1
ATOM 1092 C CA . MET A 1 145 ? 38.874 0.187 6.157 1.00 57.41 145 MET A CA 1
ATOM 1093 C C . MET A 1 145 ? 39.547 1.536 6.380 1.00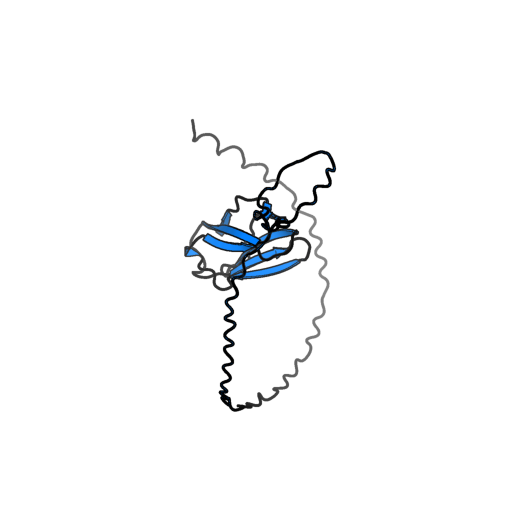 57.41 145 MET A C 1
ATOM 1095 O O . MET A 1 145 ? 39.136 2.324 7.232 1.00 57.41 145 MET A O 1
ATOM 1099 N N . SER A 1 146 ? 40.624 1.752 5.627 1.00 56.59 146 SER A N 1
ATOM 1100 C CA . SER A 1 146 ? 41.319 3.024 5.512 1.00 56.59 146 SER A CA 1
ATOM 1101 C C . SER A 1 146 ? 40.329 4.161 5.291 1.00 56.59 146 SER A C 1
ATOM 1103 O O . SER A 1 146 ? 39.546 4.167 4.341 1.00 56.59 146 SER A O 1
ATOM 1105 N N . LEU A 1 147 ? 40.411 5.138 6.187 1.00 52.78 147 LEU A N 1
ATOM 1106 C CA . LEU A 1 147 ? 39.751 6.427 6.110 1.00 52.78 147 LEU A CA 1
ATOM 1107 C C . LEU A 1 147 ? 40.336 7.203 4.920 1.00 52.78 147 LEU A C 1
ATOM 1109 O O . LEU A 1 147 ? 41.334 7.910 5.048 1.00 52.78 147 LEU A O 1
ATOM 1113 N N . ALA A 1 148 ? 39.735 7.050 3.741 1.00 51.94 148 ALA A N 1
ATOM 1114 C CA . ALA A 1 148 ? 39.982 7.954 2.628 1.00 51.94 148 ALA A CA 1
ATOM 1115 C C . ALA A 1 148 ? 39.273 9.280 2.930 1.00 51.94 148 ALA A C 1
ATOM 1117 O O . ALA A 1 148 ? 38.081 9.455 2.689 1.00 51.94 148 ALA A O 1
ATOM 1118 N N . SER A 1 149 ? 40.039 10.200 3.511 1.00 56.16 149 SER A N 1
ATOM 1119 C CA . SER A 1 149 ? 39.729 11.620 3.631 1.00 56.16 149 SER A CA 1
ATOM 1120 C C . SER A 1 149 ? 39.535 12.220 2.236 1.00 56.16 149 SER A C 1
ATOM 1122 O O . SER A 1 149 ? 40.483 12.701 1.616 1.00 56.16 149 SER A O 1
ATOM 1124 N N . MET A 1 150 ? 38.309 12.179 1.717 1.00 48.53 150 MET A N 1
ATOM 1125 C CA . MET A 1 150 ? 37.925 12.981 0.560 1.00 48.53 150 MET A CA 1
ATOM 1126 C C . MET A 1 150 ? 37.571 14.380 1.054 1.00 48.53 150 MET A C 1
ATOM 1128 O O . MET A 1 150 ? 36.506 14.615 1.620 1.00 48.53 150 MET A O 1
ATOM 1132 N N . ASN A 1 151 ? 38.499 15.307 0.823 1.00 59.62 151 ASN A N 1
ATOM 1133 C CA . ASN A 1 151 ? 38.248 16.739 0.850 1.00 59.62 151 ASN A CA 1
ATOM 1134 C C . ASN A 1 151 ? 37.124 17.058 -0.146 1.00 59.62 151 ASN A C 1
ATOM 1136 O O . ASN A 1 151 ? 37.371 17.167 -1.347 1.00 59.62 151 ASN A O 1
ATOM 1140 N N . SER A 1 152 ? 35.890 17.220 0.332 1.00 52.19 152 SER A N 1
ATOM 1141 C CA . SER A 1 152 ? 34.845 17.857 -0.463 1.00 52.19 152 SER A CA 1
ATOM 1142 C C . SER A 1 152 ? 35.051 19.366 -0.380 1.00 52.19 152 SER A C 1
ATOM 1144 O O . SER A 1 152 ? 34.664 20.008 0.597 1.00 52.19 152 SER A O 1
ATOM 1146 N N . ALA A 1 153 ? 35.702 19.925 -1.399 1.00 55.69 153 ALA A N 1
ATOM 1147 C CA . ALA A 1 153 ? 35.670 21.353 -1.659 1.00 55.69 153 ALA A CA 1
ATOM 1148 C C . ALA A 1 153 ? 34.205 21.788 -1.780 1.00 55.69 153 ALA A C 1
ATOM 1150 O O . ALA A 1 153 ? 33.463 21.246 -2.595 1.00 55.69 153 ALA A O 1
ATOM 1151 N N . THR A 1 154 ? 33.795 22.733 -0.943 1.00 59.38 154 THR A N 1
ATOM 1152 C CA . THR A 1 154 ? 32.471 23.349 -0.954 1.00 59.38 154 THR A CA 1
ATOM 1153 C C . THR A 1 154 ? 32.294 24.131 -2.260 1.00 59.38 154 THR A C 1
ATOM 1155 O O . THR A 1 154 ? 33.000 25.124 -2.454 1.00 59.38 154 THR A O 1
ATOM 1158 N N . PRO A 1 155 ? 31.380 23.754 -3.173 1.00 58.03 155 PRO A N 1
ATOM 1159 C CA . PRO A 1 155 ? 31.023 24.634 -4.269 1.00 58.03 155 PRO A CA 1
ATOM 1160 C C . PRO A 1 155 ? 30.049 25.687 -3.735 1.00 58.03 155 PRO A C 1
ATOM 1162 O O . PRO A 1 155 ? 28.897 25.401 -3.408 1.00 58.03 155 PRO A O 1
ATOM 1165 N N . THR A 1 156 ? 30.526 26.925 -3.631 1.00 60.94 156 THR A N 1
ATOM 1166 C CA . THR A 1 156 ? 29.708 28.110 -3.359 1.00 60.94 156 THR A CA 1
ATOM 1167 C C . THR A 1 156 ? 28.798 28.372 -4.561 1.00 60.94 156 THR A C 1
ATOM 1169 O O . THR A 1 156 ? 29.108 29.188 -5.427 1.00 60.94 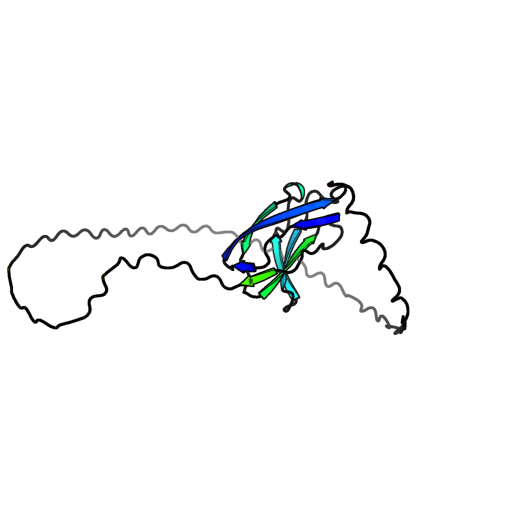156 THR A O 1
ATOM 1172 N N . HIS A 1 157 ? 27.673 27.663 -4.648 1.00 47.88 157 HIS A N 1
ATOM 1173 C CA . HIS A 1 157 ? 26.621 27.997 -5.601 1.00 47.88 157 HIS A CA 1
ATOM 1174 C C . HIS A 1 157 ? 25.867 29.226 -5.092 1.00 47.88 157 HIS A C 1
ATOM 1176 O O . HIS A 1 157 ? 25.106 29.167 -4.126 1.00 47.88 157 HIS A O 1
ATOM 1182 N N . LYS A 1 158 ? 26.104 30.360 -5.756 1.00 57.84 158 LYS A N 1
ATOM 1183 C CA . LYS A 1 158 ? 25.231 31.530 -5.686 1.00 57.84 158 LYS A CA 1
ATOM 1184 C C . LYS A 1 158 ? 23.858 31.112 -6.212 1.00 57.84 158 LYS A C 1
ATOM 1186 O O . LYS A 1 158 ? 23.723 30.774 -7.385 1.00 57.84 158 LYS A O 1
ATOM 1191 N N . PHE A 1 159 ? 22.858 31.101 -5.339 1.00 52.41 159 PHE A N 1
ATOM 1192 C CA . PHE A 1 159 ? 21.464 31.048 -5.757 1.00 52.41 159 PHE A CA 1
ATOM 1193 C C . PHE A 1 159 ? 21.072 32.446 -6.231 1.00 52.41 159 PHE A C 1
ATOM 1195 O O . PHE A 1 159 ? 20.744 33.310 -5.419 1.00 52.41 159 PHE A O 1
ATOM 1202 N N . ASP A 1 160 ? 21.115 32.667 -7.542 1.00 56.50 160 ASP A N 1
ATOM 1203 C CA . ASP A 1 160 ? 20.346 33.749 -8.141 1.00 56.50 160 ASP A CA 1
ATOM 1204 C C . ASP A 1 160 ? 18.866 33.370 -8.031 1.00 56.50 160 ASP A C 1
ATOM 1206 O O . ASP A 1 160 ? 18.385 32.409 -8.636 1.00 56.50 160 ASP A O 1
ATOM 1210 N N . ALA A 1 161 ? 18.151 34.105 -7.183 1.00 50.06 161 ALA A N 1
ATOM 1211 C CA . ALA A 1 161 ? 16.714 33.996 -7.017 1.00 50.06 161 ALA A CA 1
ATOM 1212 C C . ALA A 1 161 ? 16.018 34.484 -8.295 1.00 50.06 161 ALA A C 1
ATOM 1214 O O . ALA A 1 161 ? 15.665 35.656 -8.423 1.00 50.06 161 ALA A O 1
ATOM 1215 N N . VAL A 1 162 ? 15.792 33.583 -9.251 1.00 52.09 162 VAL A N 1
ATOM 1216 C CA . VAL A 1 162 ? 14.875 33.853 -10.360 1.00 52.09 162 VAL A CA 1
ATOM 1217 C C . VAL A 1 162 ? 13.452 33.647 -9.847 1.00 52.09 162 VAL A C 1
ATOM 1219 O O . VAL A 1 162 ? 12.887 32.556 -9.868 1.00 52.09 162 VAL A O 1
ATOM 1222 N N . MET A 1 163 ? 12.881 34.741 -9.349 1.00 52.06 163 MET A N 1
ATOM 1223 C CA . MET A 1 163 ? 11.468 34.894 -9.034 1.00 52.06 163 MET A CA 1
ATOM 1224 C C . MET A 1 163 ? 10.656 34.828 -10.341 1.00 52.06 163 MET A C 1
ATOM 1226 O O . MET A 1 163 ? 10.342 35.853 -10.941 1.00 52.06 163 MET A O 1
ATOM 1230 N N . MET A 1 164 ? 10.319 33.623 -10.814 1.00 48.22 164 MET A N 1
ATOM 1231 C CA . MET A 1 164 ? 9.342 33.460 -11.896 1.00 48.22 164 MET A CA 1
ATOM 1232 C C . MET A 1 164 ? 7.927 33.431 -11.325 1.00 48.22 164 MET A C 1
ATOM 1234 O O . MET A 1 164 ? 7.383 32.409 -10.913 1.00 48.22 164 MET A O 1
ATOM 1238 N N . ASN A 1 165 ? 7.345 34.625 -11.317 1.00 54.34 165 ASN A N 1
ATOM 1239 C CA . ASN A 1 165 ? 5.924 34.896 -11.217 1.00 54.34 165 ASN A CA 1
ATOM 1240 C C . ASN A 1 165 ? 5.182 34.224 -12.389 1.00 54.34 165 ASN A C 1
ATOM 1242 O O . ASN A 1 165 ? 5.138 34.766 -13.489 1.00 54.34 165 ASN A O 1
ATOM 1246 N N . SER A 1 166 ? 4.600 33.048 -12.156 1.00 45.53 166 SER A N 1
ATOM 1247 C CA . SER A 1 166 ? 3.702 32.382 -13.107 1.00 45.53 166 SER A CA 1
ATOM 1248 C C . SER A 1 166 ? 2.268 32.400 -12.575 1.00 45.53 166 SER A C 1
ATOM 1250 O O . SER A 1 166 ? 1.708 31.382 -12.169 1.00 45.53 166 SER A O 1
ATOM 1252 N N . LYS A 1 167 ? 1.658 33.590 -12.587 1.00 53.31 167 LYS A N 1
ATOM 1253 C CA . LYS A 1 167 ? 0.201 33.744 -12.665 1.00 53.31 167 LYS A CA 1
ATOM 1254 C C . LYS A 1 167 ? -0.224 33.573 -14.127 1.00 53.31 167 LYS A C 1
ATOM 1256 O O . LYS A 1 167 ? -0.217 34.554 -14.856 1.00 53.31 167 LYS A O 1
ATOM 1261 N N . ALA A 1 168 ? -0.596 32.367 -14.547 1.00 53.53 168 ALA A N 1
ATOM 1262 C CA . ALA A 1 168 ? -1.484 32.129 -15.694 1.00 53.53 168 ALA A CA 1
ATOM 1263 C C . ALA A 1 168 ? -1.718 30.624 -15.870 1.00 53.53 168 ALA A C 1
ATOM 1265 O O . ALA A 1 168 ? -0.760 29.860 -15.900 1.00 53.53 168 ALA A O 1
ATOM 1266 N N . GLY A 1 169 ? -2.977 30.211 -16.033 1.00 50.28 169 GLY A N 1
ATOM 1267 C CA . GLY A 1 169 ? -3.297 28.865 -16.523 1.00 50.28 169 GLY A CA 1
ATOM 1268 C C . GLY A 1 169 ? -4.442 28.131 -15.831 1.00 50.28 169 GLY A C 1
ATOM 1269 O O . GLY A 1 169 ? -4.458 26.908 -15.849 1.00 50.28 169 GLY A O 1
ATOM 1270 N N . LEU A 1 170 ? -5.397 28.833 -15.217 1.00 50.12 170 LEU A N 1
ATOM 1271 C CA . LEU A 1 170 ? -6.632 28.230 -14.707 1.00 50.12 170 LEU A CA 1
ATOM 1272 C C . LEU A 1 170 ? -7.739 28.411 -15.752 1.00 50.12 170 LEU A C 1
ATOM 1274 O O . LEU A 1 170 ? -8.568 29.304 -15.624 1.00 50.12 170 LEU A O 1
ATOM 1278 N N . LEU A 1 171 ? -7.715 27.610 -16.822 1.00 51.47 171 LEU A N 1
ATOM 1279 C CA . LEU A 1 171 ? -8.796 27.549 -17.810 1.00 51.47 171 LEU A CA 1
ATOM 1280 C C . LEU A 1 171 ? -8.980 26.120 -18.356 1.00 51.47 171 LEU A C 1
ATOM 1282 O O . LEU A 1 171 ? -8.143 25.604 -19.085 1.00 51.47 171 LEU A O 1
ATOM 1286 N N . LEU A 1 172 ? -10.154 25.565 -18.033 1.00 51.97 172 LEU A N 1
ATOM 1287 C CA . LEU A 1 172 ? -11.005 24.724 -18.887 1.00 51.97 172 LEU A CA 1
ATOM 1288 C C . LEU A 1 172 ? -10.514 23.310 -19.262 1.00 51.97 172 LEU A C 1
ATOM 1290 O O . LEU A 1 172 ? -9.928 23.089 -20.314 1.00 51.97 172 LEU A O 1
ATOM 1294 N N . SER A 1 173 ? -10.963 22.305 -18.502 1.00 45.44 173 SER A N 1
ATOM 1295 C CA . SER A 1 173 ? -11.340 21.005 -19.090 1.00 45.44 173 SER A CA 1
ATOM 1296 C C . SER A 1 173 ? -12.594 20.427 -18.415 1.00 45.44 173 SER A C 1
ATOM 1298 O O . SER A 1 173 ? -12.595 19.367 -17.803 1.00 45.44 173 SER A O 1
ATOM 1300 N N . LEU A 1 174 ? -13.710 21.151 -18.541 1.00 49.38 174 LEU A N 1
ATOM 1301 C CA . LEU A 1 174 ? -15.053 20.709 -18.130 1.00 49.38 174 LEU A CA 1
ATOM 1302 C C . LEU A 1 174 ? -15.813 20.048 -19.304 1.00 49.38 174 LEU A C 1
ATOM 1304 O O . LEU A 1 174 ? -16.991 20.306 -19.520 1.00 49.38 174 LEU A O 1
ATOM 1308 N N . GLY A 1 175 ? -15.125 19.230 -20.110 1.00 50.81 175 GLY A N 1
ATOM 1309 C CA . GLY A 1 175 ? -15.614 18.803 -21.429 1.00 50.81 175 GLY A CA 1
ATOM 1310 C C . GLY A 1 175 ? -15.397 17.333 -21.792 1.00 50.81 175 GLY A C 1
ATOM 1311 O O . GLY A 1 175 ? -15.160 17.055 -22.960 1.00 50.81 175 GLY A O 1
ATOM 1312 N N . ALA A 1 176 ? -15.441 16.392 -20.838 1.00 50.44 176 ALA A N 1
ATOM 1313 C CA . ALA A 1 176 ? -15.277 14.961 -21.153 1.00 50.44 176 ALA A CA 1
ATOM 1314 C C . ALA A 1 176 ? -16.069 13.983 -20.255 1.00 50.44 176 ALA A C 1
ATOM 1316 O O . ALA A 1 176 ? -15.642 12.849 -20.065 1.00 50.44 176 ALA A O 1
ATOM 1317 N N . ILE A 1 177 ? -17.219 14.386 -19.693 1.00 51.91 177 ILE A N 1
ATOM 1318 C CA . ILE A 1 177 ? -18.043 13.494 -18.838 1.00 51.91 177 ILE A CA 1
ATOM 1319 C C . ILE A 1 177 ? -19.332 12.995 -19.535 1.00 51.91 177 ILE A C 1
ATOM 1321 O O . ILE A 1 177 ? -20.051 12.170 -18.986 1.00 51.91 177 ILE A O 1
ATOM 1325 N N . VAL A 1 178 ? -19.614 13.374 -20.790 1.00 50.84 178 VAL A N 1
ATOM 1326 C CA . VAL A 1 178 ? -20.892 13.023 -21.459 1.00 50.84 178 VAL A CA 1
ATOM 1327 C C . VAL A 1 178 ? -20.697 12.208 -22.744 1.00 50.84 178 VAL A C 1
ATOM 1329 O O . VAL A 1 178 ? -21.234 12.540 -23.797 1.00 50.84 178 VAL A O 1
ATOM 1332 N N . THR A 1 179 ? -19.918 11.122 -22.703 1.00 50.53 179 THR A N 1
ATOM 1333 C CA . THR A 1 179 ? -19.903 10.154 -23.829 1.00 50.53 179 THR A CA 1
ATOM 1334 C C . THR A 1 179 ? -19.747 8.685 -23.414 1.00 50.53 179 THR A C 1
ATOM 1336 O O . THR A 1 179 ? -19.506 7.839 -24.264 1.00 50.53 179 THR A O 1
ATOM 1339 N N . PHE A 1 180 ? -19.927 8.333 -22.135 1.00 49.66 180 PHE A N 1
ATOM 1340 C CA . PHE A 1 180 ? -19.791 6.937 -21.669 1.00 49.66 180 PHE A CA 1
ATOM 1341 C C . PHE A 1 180 ? -21.100 6.272 -21.201 1.00 49.66 180 PHE A C 1
ATOM 1343 O O . PHE A 1 180 ? -21.073 5.287 -20.471 1.00 49.66 180 PHE A O 1
ATOM 1350 N N . LEU A 1 181 ? -22.258 6.787 -21.631 1.00 49.25 181 LEU A N 1
ATOM 1351 C CA . LEU A 1 181 ? -23.590 6.303 -21.224 1.00 49.25 181 LEU A CA 1
ATOM 1352 C C . LEU A 1 181 ? -24.486 5.936 -22.425 1.00 49.25 181 LEU A C 1
ATOM 1354 O O . LEU A 1 181 ? -25.665 6.260 -22.450 1.00 49.25 181 LEU A O 1
ATOM 1358 N N . MET A 1 182 ? -23.923 5.272 -23.439 1.00 51.78 182 MET A N 1
ATOM 1359 C CA . MET A 1 182 ? -24.676 4.772 -24.609 1.00 51.78 182 MET A CA 1
ATOM 1360 C C . MET A 1 182 ? -24.336 3.320 -24.989 1.00 51.78 182 MET A C 1
ATOM 1362 O O . MET A 1 182 ? -24.633 2.894 -26.096 1.00 51.78 182 MET A O 1
ATOM 1366 N N . GLN A 1 183 ? -23.716 2.537 -24.095 1.00 54.03 183 GLN A N 1
ATOM 1367 C CA . GLN A 1 183 ? -23.312 1.156 -24.417 1.00 54.03 183 GLN A CA 1
ATOM 1368 C C . GLN A 1 183 ? -23.892 0.076 -23.490 1.00 54.03 183 GLN A C 1
ATOM 1370 O O . GLN A 1 183 ? -23.413 -1.052 -23.502 1.00 54.03 183 GLN A O 1
ATOM 1375 N N . PHE A 1 184 ? -24.929 0.402 -22.710 1.00 57.06 184 PHE A N 1
ATOM 1376 C CA . PHE A 1 184 ? -25.593 -0.553 -21.806 1.00 57.06 184 PHE A CA 1
ATOM 1377 C C . PHE A 1 184 ? -27.133 -0.541 -21.862 1.00 57.06 184 PHE A C 1
ATOM 1379 O O . PHE A 1 184 ? -27.771 -1.015 -20.925 1.00 57.06 184 PHE A O 1
ATOM 1386 N N . PHE A 1 185 ? -27.732 -0.066 -22.957 1.00 60.12 185 PHE A N 1
ATOM 1387 C CA . PHE A 1 185 ? -29.150 -0.294 -23.256 1.00 60.12 185 PHE A CA 1
ATOM 1388 C C . PHE A 1 185 ? -29.319 -0.779 -24.691 1.00 60.12 185 PHE A C 1
ATOM 1390 O O . PHE A 1 185 ? -28.621 -0.222 -25.568 1.00 60.12 185 PHE A O 1
#

Organism: Gigaspora margarita (NCBI:txid4874)

Foldseek 3Di:
DKAWDDPAQEDEQQDKDKTFIDDDDDQLAQFKWKWKAAPPVRDIDTQGGTDRVVVRIDIGGHHDDWGKIWMWIGSPPDTDIYDIHTYDYDDPPDDPPPPDDDDDDDDDDDDDDDDDDDDDDDDDDDDDDDDDDDDDDDDDPDDPPDDPPDPPDDDPDDPPPPPDDDPDDPDDDPDPPPDPPDPPD

Secondary structure (DSSP, 8-state):
-EEEE---SEEETT-EEEEEEEE-SS-S-SEEEEEEEETTT--EEEEEEEEEGGG-EEEEE--S-SEEEEEEEE-SS-EEE---EEEE----------------------------------------------------------------------------------------SSSSSSS--

Radius of gyration: 32.58 Å; Cα contacts (8 Å, |Δi|>4): 201; chains: 1; bounding box: 72×74×82 Å

Solvent-accessible surface area (backbone atoms only — not comparable to full-atom values): 12912 Å² total; per-residue (Å²): 87,76,44,66,52,75,97,55,61,69,42,47,32,67,39,79,44,75,48,36,44,48,66,48,71,82,72,84,41,68,52,20,28,35,32,42,34,34,72,84,77,69,49,71,47,79,78,36,81,72,31,58,59,83,68,36,58,47,82,44,66,39,85,59,76,62,45,50,31,31,43,33,41,28,42,84,85,53,79,40,69,41,74,73,29,35,34,37,78,48,78,73,95,72,70,100,75,71,74,86,79,75,96,76,92,82,78,92,76,91,76,90,77,90,81,82,87,80,92,81,89,81,88,80,89,78,87,81,85,80,87,81,89,78,91,76,90,73,82,85,79,82,73,83,78,78,83,79,83,74,83,76,78,80,79,84,74,80,80,78,84,79,82,78,85,76,91,78,84,93,74,89,86,93,78,81,85,87,80,87,84,78,86,88,122